Protein AF-0000000074484340 (afdb_homodimer)

Sequence (250 aa):
MNPHEQQYFNLLLAMAVDRFSERIIQRNEGMQNALERLRANPQGEGIWLNEFVDAFFRDALLDNPAGSCLILQALANQYINDFSNIAGRVTVGEMLQEMAKQTFAALLHRKTEEALEQLLAFGGEMNPHEQQYFNLLLAMAVDRFSERIIQRNEGMQNALERLRANPQGEGIWLNEFVDAFFRDALLDNPAGSCLILQALANQYINDFSNIAGRVTVGEMLQEMAKQTFAALLHRKTEEALEQLLAFGGE

pLDDT: mean 92.52, std 11.22, range [39.28, 98.75]

Organism: Parageobacillus thermoglucosidasius (NCBI:txid1426)

Radius of gyration: 22.74 Å; Cα contacts (8 Å, |Δi|>4): 259; chains: 2; bounding box: 25×78×47 Å

Foldseek 3Di:
DDPVLLVVLVVLLVVLLVVLQVQLCVQQVHLVSSLVCLVVDCCDPSRNLLVSLVVSCVVVVLLWQVSLCSQCVSCVVDDFDDPVPPDDDDDPGVVSNVRSSRSSSVVSSVVNSVVSVVCCVVVVD/DDPVLLVVLVVLLVVLLVVLQVQLCVQQVHLVSSLVCLVVDCCDPSRNLLVSLVVSCVVVVLLWQVSLCSQCVSCVVDDFDDPVPPDDDDDPGVVSNVRSSRSSSVVSSVVNSVVSVVCCVVVVD

Solvent-accessible surface area (backbone atoms only — not comparable to full-atom values): 13390 Å² total; per-residue (Å²): 126,58,68,69,58,50,50,50,48,51,51,53,50,52,52,48,35,53,54,50,48,53,50,22,24,64,63,41,75,32,63,68,52,26,50,54,44,46,72,71,38,44,67,36,92,60,53,34,45,66,61,48,49,54,50,50,29,55,76,69,67,28,79,43,48,66,36,16,39,56,51,38,47,76,41,22,84,38,71,48,72,86,66,70,72,66,74,74,86,42,31,38,31,55,50,41,42,52,51,26,52,52,54,46,46,54,51,45,51,53,52,32,51,52,51,51,52,51,49,49,66,70,52,71,114,127,57,69,68,58,50,50,51,48,50,51,52,51,52,51,48,34,51,54,50,48,53,50,23,21,63,63,41,75,32,62,69,52,25,52,53,44,47,72,72,39,42,68,36,93,61,52,34,46,65,59,48,49,53,51,49,29,55,76,69,65,27,77,42,46,66,35,16,39,55,52,38,47,76,41,21,84,38,70,48,72,85,65,70,73,67,73,74,86,42,32,37,29,58,49,42,39,52,52,24,52,52,55,47,47,54,50,45,52,53,54,34,51,51,50,50,51,50,47,49,68,69,52,71,114

Nearest PDB structures (foldseek):
  5j0l-assembly1_A  TM=2.726E-01  e=5.608E+00  synthetic construct
  5j0l-assembly1_A  TM=2.726E-01  e=5.608E+00  synthetic construct

Structure (mmCIF, N/CA/C/O backbone):
data_AF-0000000074484340-model_v1
#
loop_
_entity.id
_entity.type
_entity.pdbx_description
1 polymer 'Uncharacterized protein'
#
loop_
_atom_site.group_PDB
_atom_site.id
_atom_site.type_symbol
_atom_site.label_atom_id
_atom_site.label_alt_id
_atom_site.label_comp_id
_atom_site.label_asym_id
_atom_site.label_entity_id
_atom_site.label_seq_id
_atom_site.pdbx_PDB_ins_code
_atom_site.Cartn_x
_atom_site.Cartn_y
_atom_site.Cartn_z
_atom_site.occupancy
_atom_site.B_iso_or_equiv
_atom_site.auth_seq_id
_atom_site.auth_comp_id
_atom_site.auth_asym_id
_atom_site.auth_atom_id
_atom_site.pdbx_PDB_model_num
ATOM 1 N N . MET A 1 1 ? -7.324 2.088 -10.609 1 85.94 1 MET A N 1
ATOM 2 C CA . MET A 1 1 ? -6.137 1.836 -11.422 1 85.94 1 MET A CA 1
ATOM 3 C C . MET A 1 1 ? -6.41 2.131 -12.891 1 85.94 1 MET A C 1
ATOM 5 O O . MET A 1 1 ? -7.492 1.827 -13.398 1 85.94 1 MET A O 1
ATOM 9 N N . ASN A 1 2 ? -5.359 2.764 -13.531 1 87.75 2 ASN A N 1
ATOM 10 C CA . ASN A 1 2 ? -5.594 3.057 -14.938 1 87.75 2 ASN A CA 1
ATOM 11 C C . ASN A 1 2 ? -5.504 1.799 -15.797 1 87.75 2 ASN A C 1
ATOM 13 O O . ASN A 1 2 ? -4.941 0.789 -15.367 1 87.75 2 ASN A O 1
ATOM 17 N N . PRO A 1 3 ? -6.094 1.85 -17 1 90.5 3 PRO A N 1
ATOM 18 C CA . PRO A 1 3 ? -6.223 0.658 -17.844 1 90.5 3 PRO A CA 1
ATOM 19 C C . PRO A 1 3 ? -4.871 0.056 -18.219 1 90.5 3 PRO A C 1
ATOM 21 O O . PRO A 1 3 ? -4.738 -1.167 -18.312 1 90.5 3 PRO A O 1
ATOM 24 N N . HIS A 1 4 ? -3.969 0.89 -18.453 1 92.44 4 HIS A N 1
ATOM 25 C CA . HIS A 1 4 ? -2.648 0.398 -18.828 1 92.44 4 HIS A CA 1
ATOM 26 C C . HIS A 1 4 ? -2.002 -0.379 -17.688 1 92.44 4 HIS A C 1
ATOM 28 O O . HIS A 1 4 ? -1.391 -1.426 -17.906 1 92.44 4 HIS A O 1
ATOM 34 N N . GLU A 1 5 ? -2.146 0.099 -16.516 1 93.88 5 GLU A N 1
ATOM 35 C CA . GLU A 1 5 ? -1.619 -0.584 -15.344 1 93.88 5 GLU A CA 1
ATOM 36 C C . GLU A 1 5 ? -2.334 -1.911 -15.109 1 93.88 5 GLU A C 1
ATOM 38 O O . GLU A 1 5 ? -1.707 -2.904 -14.734 1 93.88 5 GLU A O 1
ATOM 43 N N . GLN A 1 6 ? -3.576 -1.884 -15.32 1 94.75 6 GLN A N 1
ATOM 44 C CA . GLN A 1 6 ? -4.355 -3.109 -15.172 1 94.75 6 GLN A CA 1
ATOM 45 C C . GLN A 1 6 ? -3.914 -4.164 -16.188 1 94.75 6 GLN A C 1
ATOM 47 O O . GLN A 1 6 ? -3.801 -5.344 -15.844 1 94.75 6 GLN A O 1
ATOM 52 N N . GLN A 1 7 ? -3.709 -3.748 -17.328 1 95.81 7 GLN A N 1
ATOM 53 C CA . GLN A 1 7 ? -3.238 -4.664 -18.359 1 95.81 7 GLN A CA 1
ATOM 54 C C . GLN A 1 7 ? -1.861 -5.223 -18.016 1 95.81 7 GLN A C 1
ATOM 56 O O . GLN A 1 7 ? -1.599 -6.41 -18.219 1 95.81 7 GLN A O 1
ATOM 61 N N . TYR A 1 8 ? -1.052 -4.32 -17.578 1 96.88 8 TYR A N 1
ATOM 62 C CA . TYR A 1 8 ? 0.284 -4.746 -17.172 1 96.88 8 TYR A CA 1
ATOM 63 C C . TYR A 1 8 ? 0.215 -5.785 -16.062 1 96.88 8 TYR A C 1
ATOM 65 O O . TYR A 1 8 ? 0.907 -6.805 -16.125 1 96.88 8 TYR A O 1
ATOM 73 N N . PHE A 1 9 ? -0.675 -5.559 -15.133 1 97.94 9 PHE A N 1
ATOM 74 C CA . PHE A 1 9 ? -0.854 -6.512 -14.039 1 97.94 9 PHE A CA 1
ATOM 75 C C . PHE A 1 9 ? -1.314 -7.863 -14.57 1 97.94 9 PHE A C 1
ATOM 77 O O . PHE A 1 9 ? -0.813 -8.906 -14.148 1 97.94 9 PHE A O 1
ATOM 84 N N . ASN A 1 10 ? -2.227 -7.836 -15.43 1 97.62 10 ASN A N 1
ATOM 85 C CA . ASN A 1 10 ? -2.756 -9.07 -15.992 1 97.62 10 ASN A CA 1
ATOM 86 C C . ASN A 1 10 ? -1.672 -9.867 -16.719 1 97.62 10 ASN A C 1
ATOM 88 O O . ASN A 1 10 ? -1.64 -11.102 -16.625 1 97.62 10 ASN A O 1
ATOM 92 N N . LEU A 1 11 ? -0.868 -9.156 -17.422 1 97.88 11 LEU A N 1
ATOM 93 C CA . LEU A 1 11 ? 0.244 -9.805 -18.109 1 97.88 11 LEU A CA 1
ATOM 94 C C . LEU A 1 11 ? 1.21 -10.43 -17.125 1 97.88 11 LEU A C 1
ATOM 96 O O . LEU A 1 11 ? 1.67 -11.562 -17.312 1 97.88 11 LEU A O 1
ATOM 100 N N . LEU A 1 12 ? 1.567 -9.688 -16.047 1 98.31 12 LEU A N 1
ATOM 101 C CA . LEU A 1 12 ? 2.445 -10.188 -15 1 98.31 12 LEU A CA 1
ATOM 102 C C . LEU A 1 12 ? 1.878 -11.461 -14.375 1 98.31 12 LEU A C 1
ATOM 104 O O . LEU A 1 12 ? 2.605 -12.438 -14.18 1 98.31 12 LEU A O 1
ATOM 108 N N . LEU A 1 13 ? 0.568 -11.414 -14.078 1 98.5 13 LEU A N 1
ATOM 109 C CA . LEU A 1 13 ? -0.084 -12.562 -13.461 1 98.5 13 LEU A CA 1
ATOM 110 C C . LEU A 1 13 ? -0.044 -13.773 -14.391 1 98.5 13 LEU A C 1
ATOM 112 O O . LEU A 1 13 ? 0.248 -14.891 -13.953 1 98.5 13 LEU A O 1
ATOM 116 N N . ALA A 1 14 ? -0.337 -13.539 -15.633 1 98.19 14 ALA A N 1
ATOM 117 C CA . ALA A 1 14 ? -0.317 -14.625 -16.609 1 98.19 14 ALA A CA 1
ATOM 118 C C . ALA A 1 14 ? 1.072 -15.25 -16.719 1 98.19 14 ALA A C 1
ATOM 120 O O . ALA A 1 14 ? 1.206 -16.469 -16.766 1 98.19 14 ALA A O 1
ATOM 121 N N . MET A 1 15 ? 2.068 -14.406 -16.734 1 98.44 15 MET A N 1
ATOM 122 C CA . MET A 1 15 ? 3.451 -14.875 -16.797 1 98.44 15 MET A CA 1
ATOM 123 C C . MET A 1 15 ? 3.807 -15.68 -15.547 1 98.44 15 MET A C 1
ATOM 125 O O . MET A 1 15 ? 4.465 -16.719 -15.648 1 98.44 15 MET A O 1
ATOM 129 N N . ALA A 1 16 ? 3.41 -15.242 -14.445 1 98.75 16 ALA A N 1
ATOM 130 C CA . ALA A 1 16 ? 3.689 -15.922 -13.188 1 98.75 16 ALA A CA 1
ATOM 131 C C . ALA A 1 16 ? 3.018 -17.297 -13.141 1 98.75 16 ALA A C 1
ATOM 133 O O . ALA A 1 16 ? 3.631 -18.281 -12.719 1 98.75 16 ALA A O 1
ATOM 134 N N . VAL A 1 17 ? 1.777 -17.297 -13.531 1 98.69 17 VAL A N 1
ATOM 135 C CA . VAL A 1 17 ? 1.039 -18.562 -13.531 1 98.69 17 VAL A CA 1
ATOM 136 C C . VAL A 1 17 ? 1.735 -19.578 -14.438 1 98.69 17 VAL A C 1
ATOM 138 O O . VAL A 1 17 ? 1.919 -20.734 -14.055 1 98.69 17 VAL A O 1
ATOM 141 N N . ASP A 1 18 ? 2.119 -19.156 -15.578 1 97.94 18 ASP A N 1
ATOM 142 C CA . ASP A 1 18 ? 2.777 -20.031 -16.547 1 97.94 18 ASP A CA 1
ATOM 143 C C . ASP A 1 18 ? 4.098 -20.562 -15.992 1 97.94 18 ASP A C 1
ATOM 145 O O . ASP A 1 18 ? 4.332 -21.766 -15.992 1 97.94 18 ASP A O 1
ATOM 149 N N . ARG A 1 19 ? 4.914 -19.656 -15.523 1 98.44 19 ARG A N 1
ATOM 150 C CA . ARG A 1 19 ? 6.23 -20.031 -15.016 1 98.44 19 ARG A CA 1
ATOM 151 C C . ARG A 1 19 ? 6.109 -20.922 -13.781 1 98.44 19 ARG A C 1
ATOM 153 O O . ARG A 1 19 ? 6.863 -21.891 -13.625 1 98.44 19 ARG A O 1
ATOM 160 N N . PHE A 1 20 ? 5.246 -20.578 -12.938 1 98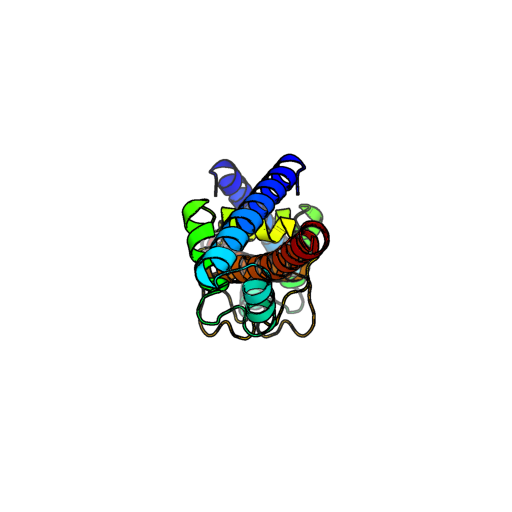.69 20 PHE A N 1
ATOM 161 C CA . PHE A 1 20 ? 5.059 -21.328 -11.703 1 98.69 20 PHE A CA 1
ATOM 162 C C . PHE A 1 20 ? 4.512 -22.719 -12.008 1 98.69 20 PHE A C 1
ATOM 164 O O . PHE A 1 20 ? 4.98 -23.719 -11.438 1 98.69 20 PHE A O 1
ATOM 171 N N . SER A 1 21 ? 3.5 -22.828 -12.859 1 98.31 21 SER A N 1
ATOM 172 C CA . SER A 1 21 ? 2.928 -24.109 -13.258 1 98.31 21 SER A CA 1
ATOM 173 C C . SER A 1 21 ? 3.988 -25.031 -13.859 1 98.31 21 SER A C 1
ATOM 175 O O . SER A 1 21 ? 4.098 -26.188 -13.477 1 98.31 21 SER A O 1
ATOM 177 N N . GLU A 1 22 ? 4.699 -24.516 -14.773 1 97.62 22 GLU A N 1
ATOM 178 C CA . GLU A 1 22 ? 5.746 -25.312 -15.422 1 97.62 22 GLU A CA 1
ATOM 179 C C . GLU A 1 22 ? 6.75 -25.828 -14.398 1 97.62 22 GLU A C 1
ATOM 181 O O . GLU A 1 22 ? 7.145 -27 -14.445 1 97.62 22 GLU A O 1
ATOM 186 N N . ARG A 1 23 ? 7.145 -24.969 -13.516 1 98 23 ARG A N 1
ATOM 187 C CA . ARG A 1 23 ? 8.133 -25.297 -12.492 1 98 23 ARG A CA 1
ATOM 188 C C . ARG A 1 23 ? 7.633 -26.438 -11.602 1 98 23 ARG A C 1
ATOM 190 O O . ARG A 1 23 ? 8.352 -27.406 -11.375 1 98 23 ARG A O 1
ATOM 197 N N . ILE A 1 24 ? 6.398 -26.312 -11.125 1 98.19 24 ILE A N 1
ATOM 198 C CA . ILE A 1 24 ? 5.945 -27.297 -10.141 1 98.19 24 ILE A CA 1
ATOM 199 C C . ILE A 1 24 ? 5.594 -28.594 -10.844 1 98.19 24 ILE A C 1
ATOM 201 O O . ILE A 1 24 ? 5.738 -29.688 -10.266 1 98.19 24 ILE A O 1
ATOM 205 N N . ILE A 1 25 ? 5.188 -28.547 -12.102 1 97.69 25 ILE A N 1
ATOM 206 C CA . ILE A 1 25 ? 4.938 -29.766 -12.867 1 97.69 25 ILE A CA 1
ATOM 207 C C . ILE A 1 25 ? 6.242 -30.531 -13.055 1 97.69 25 ILE A C 1
ATOM 209 O O . ILE A 1 25 ? 6.289 -31.75 -12.859 1 97.69 25 ILE A O 1
ATOM 213 N N . GLN A 1 26 ? 7.266 -29.828 -13.398 1 97.44 26 GLN A N 1
ATOM 214 C CA . GLN A 1 26 ? 8.57 -30.453 -13.617 1 97.44 26 GLN A CA 1
ATOM 215 C C . GLN A 1 26 ? 9.125 -31.031 -12.32 1 97.44 26 GLN A C 1
ATOM 217 O O . GLN A 1 26 ? 9.602 -32.188 -12.305 1 97.44 26 GLN A O 1
ATOM 222 N N . ARG A 1 27 ? 9.008 -30.359 -11.234 1 97.5 27 ARG A N 1
ATOM 223 C CA . ARG A 1 27 ? 9.609 -30.734 -9.969 1 97.5 27 ARG A CA 1
ATOM 224 C C . ARG A 1 27 ? 8.836 -31.875 -9.312 1 97.5 27 ARG A C 1
ATOM 226 O O . ARG A 1 27 ? 9.391 -32.625 -8.5 1 97.5 27 ARG A O 1
ATOM 233 N N . ASN A 1 28 ? 7.605 -31.953 -9.648 1 97.12 28 ASN A N 1
ATOM 234 C CA . ASN A 1 28 ? 6.762 -32.969 -8.992 1 97.12 28 ASN A CA 1
ATOM 235 C C . ASN A 1 28 ? 6.379 -34.094 -9.953 1 97.12 28 ASN A C 1
ATOM 237 O O . ASN A 1 28 ? 5.473 -34.875 -9.664 1 97.12 28 ASN A O 1
ATOM 241 N N . GLU A 1 29 ? 6.977 -34.188 -11.078 1 94.94 29 GLU A N 1
ATOM 242 C CA . GLU A 1 29 ? 6.914 -35.25 -12.062 1 94.94 29 GLU A CA 1
ATOM 243 C C . GLU A 1 29 ? 5.5 -35.438 -12.602 1 94.94 29 GLU A C 1
ATOM 245 O O . GLU A 1 29 ? 4.992 -36.562 -12.68 1 94.94 29 GLU A O 1
ATOM 250 N N . GLY A 1 30 ? 4.828 -34.375 -12.859 1 95 30 GLY A N 1
ATOM 251 C CA . GLY A 1 30 ? 3.525 -34.469 -13.492 1 95 30 GLY A CA 1
ATOM 252 C C . GLY A 1 30 ? 2.518 -33.469 -12.961 1 95 30 GLY A C 1
ATOM 253 O O . GLY A 1 30 ? 2.652 -33 -11.836 1 95 30 GLY A O 1
ATOM 254 N N . MET A 1 31 ? 1.474 -33.281 -13.68 1 95.62 31 MET A N 1
ATOM 255 C CA . MET A 1 31 ? 0.451 -32.25 -13.406 1 95.62 31 MET A CA 1
ATOM 256 C C . MET A 1 31 ? -0.399 -32.656 -12.211 1 95.62 31 MET A C 1
ATOM 258 O O . MET A 1 31 ? -0.713 -31.844 -11.352 1 95.62 31 MET A O 1
ATOM 262 N N . GLN A 1 32 ? -0.797 -33.938 -12.188 1 96.31 32 GLN A N 1
ATOM 263 C CA . GLN A 1 32 ? -1.66 -34.438 -11.109 1 96.31 32 GLN A CA 1
ATOM 264 C C . GLN A 1 32 ? -0.961 -34.344 -9.758 1 96.31 32 GLN A C 1
ATOM 266 O O . GLN A 1 32 ? -1.554 -33.875 -8.781 1 96.31 32 GLN A O 1
ATOM 271 N N . ASN A 1 33 ? 0.303 -34.75 -9.758 1 97 33 ASN A N 1
ATOM 272 C CA . ASN A 1 33 ? 1.085 -34.688 -8.531 1 97 33 ASN A CA 1
ATOM 273 C C . ASN A 1 33 ? 1.269 -33.219 -8.086 1 97 33 ASN A C 1
ATOM 275 O O . ASN A 1 33 ? 1.173 -32.906 -6.898 1 97 33 ASN A O 1
ATOM 279 N N . ALA A 1 34 ? 1.568 -32.375 -9 1 98 34 ALA A N 1
ATOM 280 C CA . ALA A 1 34 ? 1.759 -30.953 -8.734 1 98 34 ALA A CA 1
ATOM 281 C C . ALA A 1 34 ? 0.508 -30.344 -8.109 1 98 34 ALA A C 1
ATOM 283 O O . ALA A 1 34 ? 0.593 -29.609 -7.121 1 98 34 ALA A O 1
ATOM 284 N N . LEU A 1 35 ? -0.653 -30.594 -8.688 1 98.06 35 LEU A N 1
ATOM 285 C CA . LEU A 1 35 ? -1.922 -30.062 -8.211 1 98.06 35 LEU A CA 1
ATOM 286 C C . LEU A 1 35 ? -2.215 -30.547 -6.793 1 98.06 35 LEU A C 1
ATOM 288 O O . LEU A 1 35 ? -2.633 -29.75 -5.941 1 98.06 35 LEU A O 1
ATOM 292 N N . GLU A 1 36 ? -2.035 -31.812 -6.527 1 97.69 36 GLU A N 1
ATOM 293 C CA . GLU A 1 36 ? -2.289 -32.406 -5.207 1 97.69 36 GLU A CA 1
ATOM 294 C C . GLU A 1 36 ? -1.381 -31.766 -4.152 1 97.69 36 GLU A C 1
ATOM 296 O O . GLU A 1 36 ? -1.833 -31.438 -3.053 1 97.69 36 GLU A O 1
ATOM 301 N N . ARG A 1 37 ? -0.149 -31.594 -4.527 1 98.12 37 ARG A N 1
ATOM 302 C CA . ARG A 1 37 ? 0.811 -31.016 -3.586 1 98.12 37 ARG A CA 1
ATOM 303 C C . ARG A 1 37 ? 0.542 -29.547 -3.359 1 98.12 37 ARG A C 1
ATOM 305 O O . ARG A 1 37 ? 0.7 -29.031 -2.244 1 98.12 37 ARG A O 1
ATOM 312 N N . LEU A 1 38 ? 0.18 -28.828 -4.398 1 98.44 38 LEU A N 1
ATOM 313 C CA . LEU A 1 38 ? -0.168 -27.422 -4.285 1 98.44 38 LEU A CA 1
ATOM 314 C C . LEU A 1 38 ? -1.33 -27.219 -3.316 1 98.44 38 LEU A C 1
ATOM 316 O O . LEU A 1 38 ? -1.312 -26.297 -2.498 1 98.44 38 LEU A O 1
ATOM 320 N N . ARG A 1 39 ? -2.338 -28.109 -3.408 1 97.88 39 ARG A N 1
ATOM 321 C CA . ARG A 1 39 ? -3.516 -28.031 -2.551 1 97.88 39 ARG A CA 1
ATOM 322 C C . ARG A 1 39 ? -3.172 -28.406 -1.112 1 97.88 39 ARG A C 1
ATOM 324 O O . ARG A 1 39 ? -3.695 -27.812 -0.17 1 97.88 39 ARG A O 1
ATOM 331 N N . ALA A 1 40 ? -2.26 -29.312 -0.999 1 97.44 40 ALA A N 1
ATOM 332 C CA . ALA A 1 40 ? -1.936 -29.844 0.318 1 97.44 40 ALA A CA 1
ATOM 333 C C . ALA A 1 40 ? -1.053 -28.891 1.105 1 97.44 40 ALA A C 1
ATOM 335 O O . ALA A 1 40 ? -1.275 -28.656 2.299 1 97.44 40 ALA A O 1
ATOM 336 N N . ASN A 1 41 ? 0.011 -28.422 0.487 1 97.88 41 ASN A N 1
ATOM 337 C CA . ASN A 1 41 ? 0.954 -27.531 1.155 1 97.88 41 ASN A CA 1
ATOM 338 C C . ASN A 1 41 ? 1.68 -26.641 0.159 1 97.88 41 ASN A C 1
ATOM 340 O O . ASN A 1 41 ? 2.785 -26.953 -0.281 1 97.88 41 ASN A O 1
ATOM 344 N N . PRO A 1 42 ? 1.169 -25.469 -0.018 1 97.75 42 PRO A N 1
ATOM 345 C CA . PRO A 1 42 ? 1.733 -24.578 -1.029 1 97.75 42 PRO A CA 1
ATOM 346 C C . PRO A 1 42 ? 3.17 -24.156 -0.717 1 97.75 42 PRO A C 1
ATOM 348 O O . PRO A 1 42 ? 3.891 -23.703 -1.604 1 97.75 42 PRO A O 1
ATOM 351 N N . GLN A 1 43 ? 3.566 -24.328 0.496 1 97.69 43 GLN A N 1
ATOM 352 C CA . GLN A 1 43 ? 4.926 -23.953 0.873 1 97.69 43 GLN A CA 1
ATOM 353 C C . GLN A 1 43 ? 5.84 -25.172 0.929 1 97.69 43 GLN A C 1
ATOM 355 O O . GLN A 1 43 ? 7.047 -25.031 1.152 1 97.69 43 GLN A O 1
ATOM 360 N N . GLY A 1 44 ? 5.352 -26.297 0.707 1 97.19 44 GLY A N 1
ATOM 361 C CA . GLY A 1 44 ? 6.07 -27.547 0.884 1 97.19 44 GLY A CA 1
ATOM 362 C C . GLY A 1 44 ? 7.105 -27.812 -0.193 1 97.19 44 GLY A C 1
ATOM 363 O O . GLY A 1 44 ? 7.191 -27.062 -1.169 1 97.19 44 GLY A O 1
ATOM 364 N N . GLU A 1 45 ? 7.805 -28.938 0.035 1 96.19 45 GLU A N 1
ATOM 365 C CA . GLU A 1 45 ? 8.852 -29.344 -0.897 1 96.19 45 GLU A CA 1
ATOM 366 C C . GLU A 1 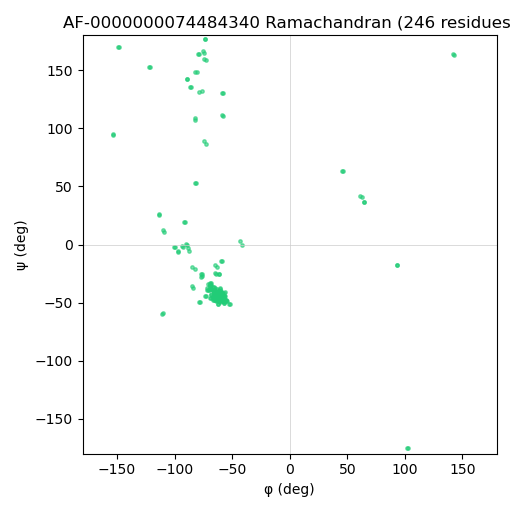45 ? 8.289 -29.531 -2.307 1 96.19 45 GLU A C 1
ATOM 368 O O . GLU A 1 45 ? 7.234 -30.141 -2.488 1 96.19 45 GLU A O 1
ATOM 373 N N . GLY A 1 46 ? 8.984 -28.906 -3.311 1 96.81 46 GLY A N 1
ATOM 374 C CA . GLY A 1 46 ? 8.57 -29.047 -4.699 1 96.81 46 GLY A CA 1
ATOM 375 C C . GLY A 1 46 ? 7.633 -27.938 -5.152 1 96.81 46 GLY A C 1
ATOM 376 O O . GLY A 1 46 ? 7.422 -27.75 -6.355 1 96.81 46 GLY A O 1
ATOM 377 N N . ILE A 1 47 ? 7.031 -27.219 -4.281 1 98.25 47 ILE A N 1
ATOM 378 C CA . ILE A 1 47 ? 6.078 -26.172 -4.629 1 98.25 47 ILE A CA 1
ATOM 379 C C . ILE A 1 47 ? 6.672 -24.812 -4.289 1 98.25 47 ILE A C 1
ATOM 381 O O . ILE A 1 47 ? 6.934 -24 -5.184 1 98.25 47 ILE A O 1
ATOM 385 N N . TRP A 1 48 ? 7.027 -24.5 -3.045 1 98.19 48 TRP A N 1
ATOM 386 C CA . TRP A 1 48 ? 7.703 -23.312 -2.551 1 98.19 48 TRP A CA 1
ATOM 387 C C . TRP A 1 48 ? 7.078 -22.047 -3.143 1 98.19 48 TRP A C 1
ATOM 389 O O . TRP A 1 48 ? 7.758 -21.266 -3.818 1 98.19 48 TRP A O 1
ATOM 399 N N . LEU A 1 49 ? 5.785 -21.828 -2.801 1 98.56 49 LEU A N 1
ATOM 400 C CA . LEU A 1 49 ? 5.012 -20.734 -3.398 1 98.56 49 LEU A CA 1
ATOM 401 C C . LEU A 1 49 ? 5.598 -19.391 -3.02 1 98.56 49 LEU A C 1
ATOM 403 O O . LEU A 1 49 ? 5.852 -18.547 -3.891 1 98.56 49 LEU A O 1
ATOM 407 N N . ASN A 1 50 ? 5.875 -19.156 -1.742 1 97.56 50 ASN A N 1
ATOM 408 C CA . ASN A 1 50 ? 6.375 -17.859 -1.288 1 97.56 50 ASN A CA 1
ATOM 409 C C . ASN A 1 50 ? 7.766 -17.578 -1.852 1 97.56 50 ASN A C 1
ATOM 411 O O . ASN A 1 50 ? 8.062 -16.438 -2.207 1 97.56 50 ASN A O 1
ATOM 415 N N . GLU A 1 51 ? 8.562 -18.578 -1.956 1 98.06 51 GLU A N 1
ATOM 416 C CA . GLU A 1 51 ? 9.891 -18.422 -2.533 1 98.06 51 GLU A CA 1
ATOM 417 C C . GLU A 1 51 ? 9.812 -18.031 -4.008 1 98.06 51 GLU A C 1
ATOM 419 O O . GLU A 1 51 ? 10.594 -17.219 -4.484 1 98.06 51 GLU A O 1
ATOM 424 N N . PHE A 1 52 ? 8.969 -18.688 -4.684 1 98.62 52 PHE A N 1
ATOM 425 C CA . PHE A 1 52 ? 8.766 -18.328 -6.086 1 98.62 52 PHE A CA 1
ATOM 426 C C . PHE A 1 52 ? 8.336 -16.875 -6.227 1 98.62 52 PHE A C 1
ATOM 428 O O . PHE A 1 52 ? 8.852 -16.156 -7.082 1 98.62 52 PHE A O 1
ATOM 435 N N . VAL A 1 53 ? 7.359 -16.484 -5.402 1 98.62 53 VAL A N 1
ATOM 436 C CA . VAL A 1 53 ? 6.84 -15.125 -5.469 1 98.62 53 VAL A CA 1
ATOM 437 C C . VAL A 1 53 ? 7.961 -14.133 -5.168 1 98.62 53 VAL A C 1
ATOM 439 O O . VAL A 1 53 ? 8.086 -13.109 -5.848 1 98.62 53 VAL A O 1
ATOM 442 N N . ASP A 1 54 ? 8.812 -14.414 -4.203 1 98.25 54 ASP A N 1
ATOM 443 C CA . ASP A 1 54 ? 9.945 -13.555 -3.879 1 98.25 54 ASP A CA 1
ATOM 444 C C . ASP A 1 54 ? 10.859 -13.375 -5.086 1 98.25 54 ASP A C 1
ATOM 446 O O . ASP A 1 54 ? 11.258 -12.25 -5.41 1 98.25 54 ASP A O 1
ATOM 450 N N . ALA A 1 55 ? 11.188 -14.438 -5.688 1 98.25 55 ALA A N 1
ATOM 451 C CA . ALA A 1 55 ? 12.078 -14.406 -6.844 1 98.25 55 ALA A CA 1
ATOM 452 C C . ALA A 1 55 ? 11.422 -13.688 -8.016 1 98.25 55 ALA A C 1
ATOM 454 O O . ALA A 1 55 ? 12.078 -12.914 -8.727 1 98.25 55 ALA A O 1
ATOM 455 N N . PHE A 1 56 ? 10.172 -14 -8.242 1 98.56 56 PHE A N 1
ATOM 456 C CA . PHE A 1 56 ? 9.43 -13.398 -9.336 1 98.56 56 PHE A CA 1
ATOM 457 C C . PHE A 1 56 ? 9.383 -11.883 -9.188 1 98.56 56 PHE A C 1
ATOM 459 O O . PHE A 1 56 ? 9.539 -11.148 -10.164 1 98.56 56 PHE A O 1
ATOM 466 N N . PHE A 1 57 ? 9.117 -11.375 -7.914 1 98.56 57 PHE A N 1
ATOM 467 C CA . PHE A 1 57 ? 9.07 -9.945 -7.645 1 98.56 57 PHE A CA 1
ATOM 468 C C . PHE A 1 57 ? 10.422 -9.297 -7.926 1 98.56 57 PHE A C 1
ATOM 470 O O . PHE A 1 57 ? 10.484 -8.188 -8.461 1 98.56 57 PHE A O 1
ATOM 477 N N . ARG A 1 58 ? 11.477 -9.945 -7.574 1 97.69 58 ARG A N 1
ATOM 478 C CA . ARG A 1 58 ? 12.812 -9.43 -7.852 1 97.69 58 ARG A CA 1
ATOM 479 C C . ARG A 1 58 ? 13.078 -9.367 -9.352 1 97.69 58 ARG A C 1
ATOM 481 O O . ARG A 1 58 ? 13.547 -8.344 -9.867 1 97.69 58 ARG A O 1
ATOM 488 N N . ASP A 1 59 ? 12.734 -10.398 -10.055 1 97.38 59 ASP A N 1
ATOM 489 C CA . ASP A 1 59 ? 12.977 -10.5 -11.492 1 97.38 59 ASP A CA 1
ATOM 490 C C . ASP A 1 59 ? 12.18 -9.445 -12.258 1 97.38 59 ASP A C 1
ATOM 492 O O . ASP A 1 59 ? 12.656 -8.906 -13.258 1 97.38 59 ASP A O 1
ATOM 496 N N . ALA A 1 60 ? 11 -9.211 -11.781 1 97.19 60 ALA A N 1
ATOM 497 C CA . ALA A 1 60 ? 10.102 -8.273 -12.453 1 97.19 60 ALA A CA 1
ATOM 498 C C . ALA A 1 60 ? 10.281 -6.859 -11.922 1 97.19 60 ALA A C 1
ATOM 500 O O . ALA A 1 60 ? 9.516 -5.957 -12.273 1 97.19 60 ALA A O 1
ATOM 501 N N . LEU A 1 61 ? 11.242 -6.621 -10.906 1 96.56 61 LEU A N 1
ATOM 502 C CA . LEU A 1 61 ? 11.57 -5.324 -10.32 1 96.56 61 LEU A CA 1
ATOM 503 C C . LEU A 1 61 ? 10.375 -4.754 -9.562 1 96.56 61 LEU A C 1
ATOM 505 O O . LEU A 1 61 ? 10.094 -3.557 -9.656 1 96.56 61 LEU A O 1
ATOM 509 N N . LEU A 1 62 ? 9.648 -5.676 -8.922 1 97.06 62 LEU A N 1
ATOM 510 C CA . LEU A 1 62 ? 8.461 -5.285 -8.164 1 97.06 62 LEU A CA 1
ATOM 511 C C . LEU A 1 62 ? 8.789 -5.133 -6.684 1 97.06 62 LEU A C 1
ATOM 513 O O . LEU A 1 62 ? 7.949 -4.676 -5.906 1 97.06 62 LEU A O 1
ATOM 517 N N . ASP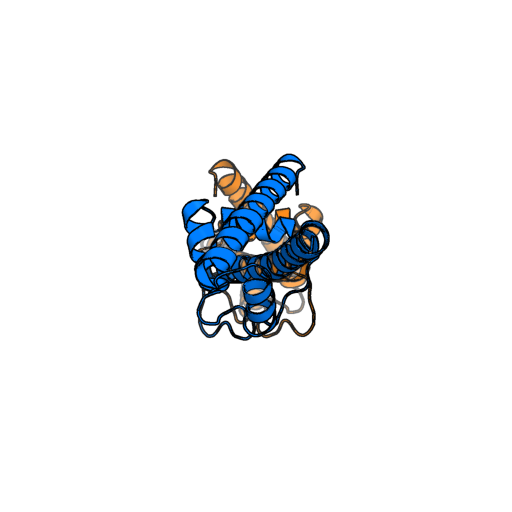 A 1 63 ? 9.977 -5.473 -6.305 1 94.38 63 ASP A N 1
ATOM 518 C CA . ASP A 1 63 ? 10.352 -5.492 -4.895 1 94.38 63 ASP A CA 1
ATOM 519 C C . ASP A 1 63 ? 10.734 -4.094 -4.406 1 94.38 63 ASP A C 1
ATOM 521 O O . ASP A 1 63 ? 11.797 -3.904 -3.816 1 94.38 63 ASP A O 1
ATOM 525 N N . ASN A 1 64 ? 9.969 -3.156 -4.57 1 95.56 64 ASN A N 1
ATOM 526 C CA . ASN A 1 64 ? 10.031 -1.768 -4.125 1 95.56 64 ASN A CA 1
ATOM 527 C C . ASN A 1 64 ? 8.633 -1.197 -3.885 1 95.56 64 ASN A C 1
ATOM 529 O O . ASN A 1 64 ? 7.633 -1.816 -4.254 1 95.56 64 ASN A O 1
ATOM 533 N N . PRO A 1 65 ? 8.562 -0.131 -3.344 1 95.69 65 PRO A N 1
ATOM 534 C CA . PRO A 1 65 ? 7.25 0.401 -2.979 1 95.69 65 PRO A CA 1
ATOM 535 C C . PRO A 1 65 ? 6.344 0.617 -4.191 1 95.69 65 PRO A C 1
ATOM 537 O O . PRO A 1 65 ? 5.141 0.35 -4.121 1 95.69 65 PRO A O 1
ATOM 540 N N . ALA A 1 66 ? 6.895 1.081 -5.238 1 95.75 66 ALA A N 1
ATOM 541 C CA . ALA A 1 66 ? 6.102 1.313 -6.441 1 95.75 66 ALA A CA 1
ATOM 542 C C . ALA A 1 66 ? 5.535 0.005 -6.988 1 95.75 66 ALA A C 1
ATOM 544 O O . ALA A 1 66 ? 4.367 -0.06 -7.379 1 95.75 66 ALA A O 1
ATOM 545 N N . GLY A 1 67 ? 6.371 -0.969 -7.094 1 97.38 67 GLY A N 1
ATOM 546 C CA . GLY A 1 67 ? 5.922 -2.285 -7.516 1 97.38 67 GLY A CA 1
ATOM 547 C C . GLY A 1 67 ? 4.855 -2.871 -6.605 1 97.38 67 GLY A C 1
ATOM 548 O O . GLY A 1 67 ? 3.873 -3.443 -7.078 1 97.38 67 GLY A O 1
ATOM 549 N N . SER A 1 68 ? 5.059 -2.73 -5.297 1 97.69 68 SER A N 1
ATOM 550 C CA . SER A 1 68 ? 4.078 -3.203 -4.32 1 97.69 68 SER A CA 1
ATOM 551 C C . SER A 1 68 ? 2.73 -2.516 -4.512 1 97.69 68 SER A C 1
ATOM 553 O O . SER A 1 68 ? 1.685 -3.166 -4.477 1 97.69 68 SER A O 1
ATOM 555 N N . CYS A 1 69 ? 2.779 -1.288 -4.77 1 97.31 69 CYS A N 1
ATOM 556 C CA . CYS A 1 69 ? 1.552 -0.522 -4.953 1 97.31 69 CYS A CA 1
ATOM 557 C C . CYS A 1 69 ? 0.837 -0.932 -6.234 1 97.31 69 CYS A C 1
ATOM 559 O O . CYS A 1 69 ? -0.394 -0.934 -6.289 1 97.31 69 CYS A O 1
ATOM 561 N N . LEU A 1 70 ? 1.57 -1.193 -7.266 1 97.38 70 LEU A N 1
ATOM 562 C CA . LEU A 1 70 ? 0.965 -1.695 -8.492 1 97.38 70 LEU A CA 1
ATOM 563 C C . LEU A 1 70 ? 0.143 -2.951 -8.219 1 97.38 70 LEU A C 1
ATOM 565 O O . LEU A 1 70 ? -1.008 -3.049 -8.656 1 97.38 70 LEU A O 1
ATOM 569 N N . ILE A 1 71 ? 0.734 -3.85 -7.516 1 98 71 ILE A N 1
ATOM 570 C CA . ILE A 1 71 ? 0.1 -5.125 -7.199 1 98 71 ILE A CA 1
ATOM 571 C C . ILE A 1 71 ? -1.104 -4.891 -6.289 1 98 71 ILE A C 1
ATOM 573 O O . ILE A 1 71 ? -2.189 -5.422 -6.535 1 98 71 ILE A O 1
ATOM 577 N N . LEU A 1 72 ? -0.933 -4.133 -5.277 1 97.12 72 LEU A N 1
ATOM 578 C CA . LEU A 1 72 ? -1.957 -3.941 -4.258 1 97.12 72 LEU A CA 1
ATOM 579 C C . LEU A 1 72 ? -3.145 -3.164 -4.816 1 97.12 72 LEU A C 1
ATOM 581 O O . LEU A 1 72 ? -4.293 -3.424 -4.445 1 97.12 72 LEU A O 1
ATOM 585 N N . GLN A 1 73 ? -2.893 -2.246 -5.691 1 97.25 73 GLN A N 1
ATOM 586 C CA . GLN A 1 73 ? -3.988 -1.534 -6.34 1 97.25 73 GLN A CA 1
ATOM 587 C C . GLN A 1 73 ? -4.82 -2.479 -7.207 1 97.25 73 GLN A C 1
ATOM 589 O O . GLN A 1 73 ? -6.051 -2.387 -7.227 1 97.25 73 GLN A O 1
ATOM 594 N N . ALA A 1 74 ? -4.156 -3.332 -7.91 1 97.06 74 ALA A N 1
ATOM 595 C CA . ALA A 1 74 ? -4.84 -4.289 -8.781 1 97.06 74 ALA A CA 1
ATOM 596 C C . ALA A 1 74 ? -5.703 -5.25 -7.965 1 97.06 74 ALA A C 1
ATOM 598 O O . ALA A 1 74 ? -6.715 -5.754 -8.461 1 97.06 74 ALA A O 1
ATOM 599 N N . LEU A 1 75 ? -5.316 -5.418 -6.723 1 96.56 75 LEU A N 1
ATOM 600 C CA . LEU A 1 75 ? -5.98 -6.406 -5.883 1 96.56 75 LEU A CA 1
ATOM 601 C C . LEU A 1 75 ? -6.738 -5.73 -4.746 1 96.56 75 LEU A C 1
ATOM 603 O O . LEU A 1 75 ? -6.922 -6.32 -3.68 1 96.56 75 LEU A O 1
ATOM 607 N N . ALA A 1 76 ? -7.105 -4.57 -4.953 1 95.62 76 ALA A N 1
ATOM 608 C CA . ALA A 1 76 ? -7.688 -3.725 -3.916 1 95.62 76 ALA A CA 1
ATOM 609 C C . ALA A 1 76 ? -8.984 -4.328 -3.377 1 95.62 76 ALA A C 1
ATOM 611 O O . ALA A 1 76 ? -9.336 -4.121 -2.213 1 95.62 76 ALA A O 1
ATOM 612 N N . ASN A 1 77 ? -9.648 -5.129 -4.141 1 94 77 ASN A N 1
ATOM 613 C CA . ASN A 1 77 ? -10.945 -5.672 -3.742 1 94 77 ASN A CA 1
ATOM 614 C C . ASN A 1 77 ? -10.797 -7.031 -3.062 1 94 77 ASN A C 1
ATOM 616 O O . ASN A 1 77 ? -11.773 -7.594 -2.57 1 94 77 ASN A O 1
ATOM 620 N N . GLN A 1 78 ? -9.547 -7.457 -2.984 1 92.62 78 GLN A N 1
ATOM 621 C CA . GLN A 1 78 ? -9.305 -8.727 -2.316 1 92.62 78 GLN A CA 1
ATOM 622 C C . GLN A 1 78 ? -9.25 -8.555 -0.801 1 92.62 78 GLN A C 1
ATOM 624 O O . GLN A 1 78 ? -8.828 -7.508 -0.305 1 92.62 78 GLN A O 1
ATOM 629 N N . TYR A 1 79 ? -9.688 -9.617 -0.155 1 88.69 79 TYR A N 1
ATOM 630 C CA . TYR A 1 79 ? -9.625 -9.602 1.303 1 88.69 79 TYR A CA 1
ATOM 631 C C . TYR A 1 79 ? -8.266 -10.07 1.799 1 88.69 79 TYR A C 1
ATOM 633 O O . TYR A 1 79 ? -7.637 -10.938 1.187 1 88.69 79 TYR A O 1
ATOM 641 N N . ILE A 1 80 ? -7.824 -9.359 2.689 1 79.5 80 ILE A N 1
ATOM 642 C CA . ILE A 1 80 ? -6.496 -9.664 3.209 1 79.5 80 ILE A CA 1
ATOM 643 C C . ILE A 1 80 ? -6.613 -10.648 4.371 1 79.5 80 ILE A C 1
ATOM 645 O O . ILE A 1 80 ? -7.582 -10.602 5.137 1 79.5 80 ILE A O 1
ATOM 649 N N . ASN A 1 81 ? -5.645 -11.469 4.32 1 68.56 81 ASN A N 1
ATOM 650 C CA . ASN A 1 81 ? -5.48 -12.32 5.492 1 68.56 81 ASN A CA 1
ATOM 651 C C . ASN A 1 81 ? -4.887 -11.547 6.668 1 68.56 81 ASN A C 1
ATOM 653 O O . ASN A 1 81 ? -4.371 -10.438 6.492 1 68.56 81 ASN A O 1
ATOM 657 N N . ASP A 1 82 ? -4.969 -12.039 7.703 1 64.25 82 ASP A N 1
ATOM 658 C CA . ASP A 1 82 ? -4.473 -11.469 8.945 1 64.25 82 ASP A CA 1
ATOM 659 C C . ASP A 1 82 ? -2.969 -11.211 8.875 1 64.25 82 ASP A C 1
ATOM 661 O O . ASP A 1 82 ? -2.189 -12.117 8.586 1 64.25 82 ASP A O 1
ATOM 665 N N . PHE A 1 83 ? -2.672 -9.898 8.875 1 64.62 83 PHE A N 1
ATOM 666 C CA . PHE A 1 83 ? -1.268 -9.5 8.883 1 64.62 83 PHE A CA 1
ATOM 667 C C . PHE A 1 83 ? -0.763 -9.336 10.312 1 64.62 83 PHE A C 1
ATOM 669 O O . PHE A 1 83 ? 0.216 -8.625 10.555 1 64.62 83 PHE A O 1
ATOM 676 N N . SER A 1 84 ? -1.396 -9.867 11.094 1 58.69 84 SER A N 1
ATOM 677 C CA . SER A 1 84 ? -1.056 -9.742 12.508 1 58.69 84 SER A CA 1
ATOM 678 C C . SER A 1 84 ? 0.354 -10.25 12.789 1 58.69 84 SER A C 1
ATOM 680 O O . SER A 1 84 ? 0.958 -9.898 13.805 1 58.69 84 SER A O 1
ATOM 682 N N . ASN A 1 85 ? 0.771 -10.883 11.859 1 57.16 85 ASN A N 1
ATOM 683 C CA . ASN A 1 85 ? 2.041 -11.531 12.164 1 57.16 85 ASN A CA 1
ATOM 684 C C . ASN A 1 85 ? 3.227 -10.617 11.859 1 57.16 85 ASN A C 1
ATOM 686 O O . ASN A 1 85 ? 4.379 -11.039 11.961 1 57.16 85 ASN A O 1
ATOM 690 N N . ILE A 1 86 ? 2.855 -9.602 11.383 1 60.94 86 ILE A N 1
ATOM 691 C CA . ILE A 1 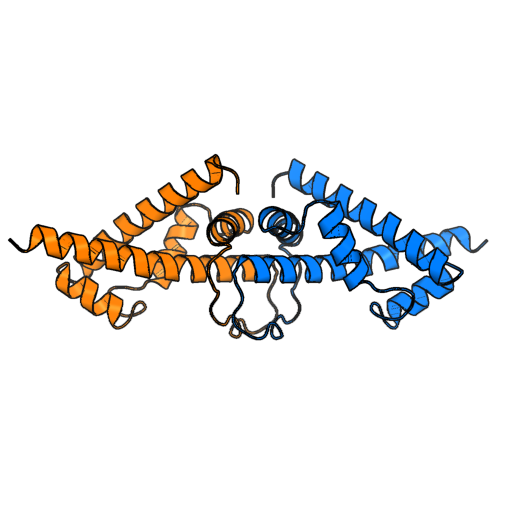86 ? 3.994 -8.727 11.141 1 60.94 86 ILE A CA 1
ATOM 692 C C . ILE A 1 86 ? 4.484 -8.141 12.461 1 60.94 86 ILE A C 1
ATOM 694 O O . ILE A 1 86 ? 3.785 -7.348 13.094 1 60.94 86 ILE A O 1
ATOM 698 N N . ALA A 1 87 ? 5.367 -8.883 13.031 1 57.19 87 ALA A N 1
ATOM 699 C CA . ALA A 1 87 ? 5.965 -8.547 14.32 1 57.19 87 ALA A CA 1
ATOM 700 C C . ALA A 1 87 ? 7.059 -7.492 14.156 1 57.19 87 ALA A C 1
ATOM 702 O O . ALA A 1 87 ? 7.816 -7.52 13.188 1 57.19 87 ALA A O 1
ATOM 703 N N . GLY A 1 88 ? 6.895 -6.461 15.055 1 64.81 88 GLY A N 1
ATOM 704 C CA . GLY A 1 88 ? 7.992 -5.523 15.234 1 64.81 88 GLY A CA 1
ATOM 705 C C . GLY A 1 88 ? 7.77 -4.203 14.523 1 64.81 88 GLY A C 1
ATOM 706 O O . GLY A 1 88 ? 6.691 -3.957 13.977 1 64.81 88 GLY A O 1
ATOM 707 N N . ARG A 1 89 ? 8.812 -3.543 14.664 1 75.75 89 ARG A N 1
ATOM 708 C CA . ARG A 1 89 ? 8.852 -2.227 14.031 1 75.75 89 ARG A CA 1
ATOM 709 C C . ARG A 1 89 ? 9.227 -2.336 12.555 1 75.75 89 ARG A C 1
ATOM 711 O O . ARG A 1 89 ? 10.312 -2.811 12.219 1 75.75 89 ARG A O 1
ATOM 718 N N . VAL A 1 90 ? 8.32 -2.109 11.727 1 87 90 VAL A N 1
ATOM 719 C CA . VAL A 1 90 ? 8.562 -2.199 10.289 1 87 90 VAL A CA 1
ATOM 720 C C . VAL A 1 90 ? 8.227 -0.865 9.625 1 87 90 VAL A C 1
ATOM 722 O O . VAL A 1 90 ? 7.461 -0.067 10.172 1 87 90 VAL A O 1
ATOM 725 N N . THR A 1 91 ? 8.953 -0.653 8.469 1 92.44 91 THR A N 1
ATOM 726 C CA . THR A 1 91 ? 8.664 0.55 7.699 1 92.44 91 THR A CA 1
ATOM 727 C C . THR A 1 91 ? 7.41 0.356 6.848 1 92.44 91 THR A C 1
ATOM 729 O O . THR A 1 91 ? 6.977 -0.776 6.621 1 92.44 91 THR A O 1
ATOM 732 N N . VAL A 1 92 ? 6.883 1.409 6.395 1 93.56 92 VAL A N 1
ATOM 733 C CA . VAL A 1 92 ? 5.746 1.392 5.484 1 93.56 92 VAL A CA 1
ATOM 734 C C . VAL A 1 92 ? 6.094 0.583 4.238 1 93.56 92 VAL A C 1
ATOM 736 O O . VAL A 1 92 ? 5.301 -0.247 3.785 1 93.56 92 VAL A O 1
ATOM 739 N N . GLY A 1 93 ? 7.25 0.873 3.68 1 94.38 93 GLY A N 1
ATOM 740 C CA . GLY A 1 93 ? 7.695 0.154 2.496 1 94.38 93 GLY A CA 1
ATOM 741 C C . GLY A 1 93 ? 7.762 -1.348 2.701 1 94.38 93 GLY A C 1
ATOM 742 O O . GLY A 1 93 ? 7.332 -2.115 1.837 1 94.38 93 GLY A O 1
ATOM 743 N N . GLU A 1 94 ? 8.297 -1.761 3.811 1 92.44 94 GLU A N 1
ATOM 744 C CA . GLU A 1 94 ? 8.391 -3.182 4.129 1 92.44 94 GLU A CA 1
ATOM 745 C C . GLU A 1 94 ? 7.012 -3.811 4.273 1 92.44 94 GLU A C 1
ATOM 747 O O .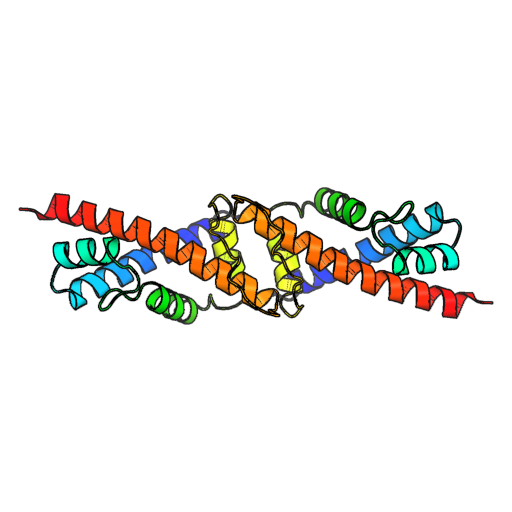 GLU A 1 94 ? 6.789 -4.941 3.83 1 92.44 94 GLU A O 1
ATOM 752 N N . MET A 1 95 ? 6.121 -3.086 4.898 1 91.75 95 MET A N 1
ATOM 753 C CA . MET A 1 95 ? 4.758 -3.576 5.07 1 91.75 95 MET A CA 1
ATOM 754 C C . MET A 1 95 ? 4.059 -3.719 3.723 1 91.75 95 MET A C 1
ATOM 756 O O . MET A 1 95 ? 3.369 -4.711 3.477 1 91.75 95 MET A O 1
ATOM 760 N N . LEU A 1 96 ? 4.207 -2.74 2.91 1 94.12 96 LEU A N 1
ATOM 761 C CA . LEU A 1 96 ? 3.625 -2.795 1.575 1 94.12 96 LEU A CA 1
ATOM 762 C C . LEU A 1 96 ? 4.129 -4.016 0.811 1 94.12 96 LEU A C 1
ATOM 764 O O . LEU A 1 96 ? 3.348 -4.699 0.145 1 94.12 96 LEU A O 1
ATOM 768 N N . GLN A 1 97 ? 5.414 -4.219 0.914 1 94.62 97 GLN A N 1
ATOM 769 C CA . GLN A 1 97 ? 6.02 -5.336 0.193 1 94.62 97 GLN A CA 1
ATOM 770 C C . GLN A 1 97 ? 5.469 -6.672 0.685 1 94.62 97 GLN A C 1
ATOM 772 O O . GLN A 1 97 ? 5.148 -7.551 -0.118 1 94.62 97 GLN A O 1
ATOM 777 N N . GLU A 1 98 ? 5.371 -6.789 1.939 1 91.94 98 GLU A N 1
ATOM 778 C CA . GLU A 1 98 ? 4.852 -8.031 2.512 1 91.94 98 GLU A CA 1
ATOM 779 C C . GLU A 1 98 ? 3.393 -8.25 2.121 1 91.94 98 GLU A C 1
ATOM 781 O O . GLU A 1 98 ? 2.998 -9.367 1.774 1 91.94 98 GLU A O 1
ATOM 786 N N . MET A 1 99 ? 2.627 -7.234 2.207 1 92.38 99 MET A N 1
ATOM 787 C CA . MET A 1 99 ? 1.219 -7.32 1.83 1 92.38 99 MET A CA 1
ATOM 788 C C . MET A 1 99 ? 1.071 -7.707 0.363 1 92.38 99 MET A C 1
ATOM 790 O O . MET A 1 99 ? 0.218 -8.523 0.016 1 92.38 99 MET A O 1
ATOM 794 N N . ALA A 1 100 ? 1.863 -7.07 -0.465 1 96 100 ALA A N 1
ATOM 795 C CA . ALA A 1 100 ? 1.803 -7.344 -1.898 1 96 100 ALA A CA 1
ATOM 796 C C . ALA A 1 100 ? 2.148 -8.797 -2.195 1 96 100 ALA A C 1
ATOM 798 O O . ALA A 1 100 ? 1.434 -9.469 -2.941 1 96 100 ALA A O 1
ATOM 799 N N . LYS A 1 101 ? 3.242 -9.234 -1.618 1 95.69 101 LYS A N 1
ATOM 800 C CA . LYS A 1 101 ? 3.691 -10.602 -1.854 1 95.69 101 LYS A CA 1
ATOM 801 C C . LYS A 1 101 ? 2.654 -11.617 -1.371 1 95.69 101 LYS A C 1
ATOM 803 O O . LYS A 1 101 ? 2.35 -12.586 -2.07 1 95.69 101 LYS A O 1
ATOM 808 N N . GLN A 1 102 ? 2.096 -11.367 -0.258 1 93.44 102 GLN A N 1
ATOM 809 C CA . GLN A 1 102 ? 1.126 -12.297 0.308 1 93.44 102 GLN A CA 1
ATOM 810 C C . GLN A 1 102 ? -0.158 -12.32 -0.516 1 93.44 102 GLN A C 1
ATOM 812 O O . GLN A 1 102 ? -0.721 -13.391 -0.763 1 93.44 102 GLN A O 1
ATOM 817 N N . THR A 1 103 ? -0.633 -11.18 -0.861 1 95.38 103 THR A N 1
ATOM 818 C CA . THR A 1 103 ? -1.869 -11.109 -1.633 1 95.38 103 THR A CA 1
ATOM 819 C C . THR A 1 103 ? -1.673 -11.695 -3.027 1 95.38 103 THR A C 1
ATOM 821 O O . THR A 1 103 ? -2.559 -12.375 -3.549 1 95.38 103 THR A O 1
ATOM 824 N N . PHE A 1 104 ? -0.567 -11.422 -3.578 1 97.25 104 PHE A N 1
ATOM 825 C CA . PHE A 1 104 ? -0.253 -11.977 -4.891 1 97.25 104 PHE A CA 1
ATOM 826 C C . PHE A 1 104 ? -0.133 -13.492 -4.824 1 97.25 104 PHE A C 1
ATOM 828 O O . PHE A 1 104 ? -0.602 -14.195 -5.719 1 97.25 104 PHE A O 1
ATOM 835 N N . ALA A 1 105 ? 0.557 -13.953 -3.818 1 96.88 105 ALA A N 1
ATOM 836 C CA . ALA A 1 105 ? 0.731 -15.398 -3.643 1 96.88 105 ALA A CA 1
ATOM 837 C C . ALA A 1 105 ? -0.616 -16.109 -3.572 1 96.88 105 ALA A C 1
ATOM 839 O O . ALA A 1 105 ? -0.788 -17.188 -4.148 1 96.88 105 ALA A O 1
ATOM 840 N N . ALA A 1 106 ? -1.515 -15.508 -2.885 1 95.56 106 ALA A N 1
ATOM 841 C CA . ALA A 1 106 ? -2.846 -16.094 -2.76 1 95.56 106 ALA A CA 1
ATOM 842 C C . ALA A 1 106 ? -3.543 -16.172 -4.117 1 95.56 106 ALA A C 1
ATOM 844 O O . ALA A 1 106 ? -4.172 -17.172 -4.445 1 95.56 106 ALA A O 1
ATOM 845 N N . 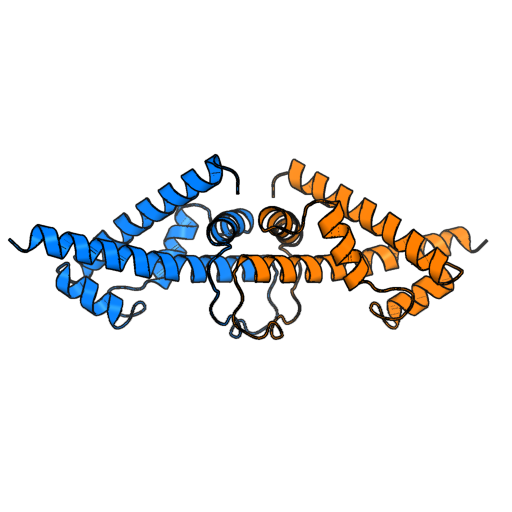LEU A 1 107 ? -3.434 -15.148 -4.844 1 97.19 107 LEU A N 1
ATOM 846 C CA . LEU A 1 107 ? -4.035 -15.125 -6.172 1 97.19 107 LEU A CA 1
ATOM 847 C C . LEU A 1 107 ? -3.346 -16.109 -7.102 1 97.19 107 LEU A C 1
ATOM 849 O O . LEU A 1 107 ? -4.008 -16.828 -7.863 1 97.19 107 LEU A O 1
ATOM 853 N N . LEU A 1 108 ? -2.041 -16.094 -7.043 1 98.38 108 LEU A N 1
ATOM 854 C CA . LEU A 1 108 ? -1.267 -17 -7.875 1 98.38 108 LEU A CA 1
ATOM 855 C C . LEU A 1 108 ? -1.633 -18.453 -7.582 1 98.38 108 LEU A C 1
ATOM 857 O O . LEU A 1 108 ? -1.77 -19.266 -8.5 1 98.38 108 LEU A O 1
ATOM 861 N N . HIS A 1 109 ? -1.722 -18.766 -6.297 1 98.12 109 HIS A N 1
ATOM 862 C CA . HIS A 1 109 ? -2.139 -20.094 -5.875 1 98.12 109 HIS A CA 1
ATOM 863 C C . HIS A 1 109 ? -3.453 -20.5 -6.539 1 98.12 109 HIS A C 1
ATOM 865 O O . HIS A 1 109 ? -3.537 -21.562 -7.168 1 98.12 109 HIS A O 1
ATOM 871 N N . ARG A 1 110 ? -4.41 -19.672 -6.445 1 97.56 110 ARG A N 1
ATOM 872 C CA . ARG A 1 110 ? -5.742 -19.953 -6.973 1 97.56 110 ARG A CA 1
ATOM 873 C C . ARG A 1 110 ? -5.715 -20.078 -8.492 1 97.56 110 ARG A C 1
ATOM 875 O O . ARG A 1 110 ? -6.316 -21 -9.047 1 97.56 110 ARG A O 1
ATOM 882 N N . LYS A 1 111 ? -5.07 -19.219 -9.148 1 98.25 111 LYS A N 1
ATOM 883 C CA . LYS A 1 111 ? -5.039 -19.203 -10.609 1 98.25 111 LYS A CA 1
ATOM 884 C C . LYS A 1 111 ? -4.25 -20.406 -11.148 1 98.25 111 LYS A C 1
ATOM 886 O O . LYS A 1 111 ? -4.57 -20.938 -12.211 1 98.25 111 LYS A O 1
ATOM 891 N N . THR A 1 112 ? -3.236 -20.75 -10.438 1 98.56 112 THR A N 1
ATOM 892 C CA . THR A 1 112 ? -2.459 -21.906 -10.844 1 98.56 112 THR A CA 1
ATOM 893 C C . THR A 1 112 ? -3.275 -23.188 -10.672 1 98.56 112 THR A C 1
ATOM 895 O O . THR A 1 112 ? -3.24 -24.078 -11.531 1 98.56 112 THR A O 1
ATOM 898 N N . GLU A 1 113 ? -3.941 -23.234 -9.539 1 98.06 113 GLU A N 1
ATOM 899 C CA . GLU A 1 113 ? -4.828 -24.375 -9.328 1 98.06 113 GLU A CA 1
ATOM 900 C C . GLU A 1 113 ? -5.832 -24.5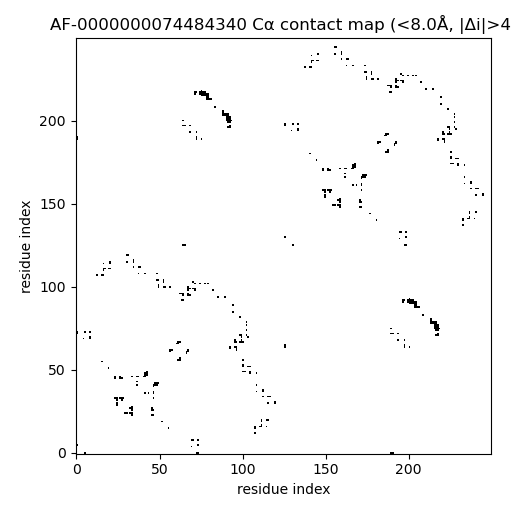16 -10.469 1 98.06 113 GLU A C 1
ATOM 902 O O . GLU A 1 113 ? -6.027 -25.609 -11.008 1 98.06 113 GLU A O 1
ATOM 907 N N . GLU A 1 114 ? -6.453 -23.453 -10.82 1 97.44 114 GLU A N 1
ATOM 908 C CA . GLU A 1 114 ? -7.418 -23.438 -11.914 1 97.44 114 GLU A CA 1
ATOM 909 C C . GLU A 1 114 ? -6.773 -23.875 -13.227 1 97.44 114 GLU A C 1
ATOM 911 O O . GLU A 1 114 ? -7.371 -24.625 -13.992 1 97.44 114 GLU A O 1
ATOM 916 N N . ALA A 1 115 ? -5.641 -23.391 -13.484 1 96.5 115 ALA A N 1
ATOM 917 C CA . ALA A 1 115 ? -4.926 -23.688 -14.719 1 96.5 115 ALA A CA 1
ATOM 918 C C . ALA A 1 115 ? -4.602 -25.188 -14.805 1 96.5 115 ALA A C 1
ATOM 920 O O . ALA A 1 115 ? -4.781 -25.797 -15.859 1 96.5 115 ALA A O 1
ATOM 921 N N . LEU A 1 116 ? -4.113 -25.734 -13.727 1 97.12 116 LEU A N 1
ATOM 922 C CA . LEU A 1 116 ? -3.756 -27.156 -13.695 1 97.12 116 LEU A CA 1
ATOM 923 C C . LEU A 1 116 ? -4.992 -28.031 -13.852 1 97.12 116 LEU A C 1
ATOM 925 O O . LEU A 1 116 ? -4.953 -29.047 -14.539 1 97.12 116 LEU A O 1
ATOM 929 N N . GLU A 1 117 ? -6.062 -27.578 -13.203 1 96.62 117 GLU A N 1
ATOM 930 C CA . GLU A 1 117 ? -7.32 -28.312 -13.336 1 96.62 117 GLU A CA 1
ATOM 931 C C . GLU A 1 117 ? -7.789 -28.344 -14.789 1 96.62 117 GLU A C 1
ATOM 933 O O . GLU A 1 117 ? -8.25 -29.375 -15.273 1 96.62 117 GLU A O 1
ATOM 938 N N . GLN A 1 118 ? -7.668 -27.219 -15.391 1 94.19 118 GLN A N 1
ATOM 939 C CA . GLN A 1 118 ? -8.086 -27.109 -16.781 1 94.19 118 GLN A CA 1
ATOM 940 C C . GLN A 1 118 ? -7.227 -27.969 -17.688 1 94.19 118 GLN A C 1
ATOM 942 O O . GLN A 1 118 ? -7.734 -28.609 -18.609 1 94.19 118 GLN A O 1
ATOM 947 N N . LEU A 1 119 ? -5.988 -27.984 -17.438 1 90.75 119 LEU A N 1
ATOM 948 C CA . LEU A 1 119 ? -5.059 -28.797 -18.234 1 90.75 119 LEU A CA 1
ATOM 949 C C . LEU A 1 119 ? -5.355 -30.281 -18.062 1 90.75 119 LEU A C 1
ATOM 951 O O . LEU A 1 119 ? -5.316 -31.031 -19.031 1 90.75 119 LEU A O 1
ATOM 955 N N . LEU A 1 120 ? -5.621 -30.641 -16.844 1 92.06 120 LEU A N 1
ATOM 956 C CA . LEU A 1 120 ? -5.914 -32.062 -16.547 1 92.06 120 LEU A CA 1
ATOM 957 C C . LEU A 1 120 ? -7.246 -32.469 -17.156 1 92.06 120 LEU A C 1
ATOM 959 O O . LEU A 1 120 ? -7.41 -33.625 -17.578 1 92.06 120 LEU A O 1
ATOM 963 N N . ALA A 1 121 ? -8.133 -31.594 -17.203 1 90.5 121 ALA A N 1
ATOM 964 C CA . ALA A 1 121 ? -9.438 -31.875 -17.797 1 90.5 121 ALA A CA 1
ATOM 965 C C . ALA A 1 121 ? -9.336 -32.031 -19.312 1 90.5 121 ALA A C 1
ATOM 967 O O . ALA A 1 121 ? -10.031 -32.844 -19.906 1 90.5 121 ALA A O 1
ATOM 968 N N . PHE A 1 122 ? -8.562 -31.25 -19.906 1 83.94 122 PHE A N 1
ATOM 969 C CA . PHE A 1 122 ? -8.43 -31.297 -21.359 1 83.94 122 PHE A CA 1
ATOM 970 C C . PHE A 1 122 ? -7.414 -32.344 -21.766 1 83.94 122 PHE A C 1
ATOM 972 O O . PHE A 1 122 ? -7.445 -32.844 -22.906 1 83.94 122 PHE A O 1
ATOM 979 N N . GLY A 1 123 ? -6.34 -32.562 -21.016 1 67.44 123 GLY A N 1
ATOM 980 C CA . GLY A 1 123 ? -5.316 -33.531 -21.359 1 67.44 123 GLY A CA 1
ATOM 981 C C . GLY A 1 123 ? -5.648 -34.938 -20.906 1 67.44 123 GLY A C 1
ATOM 982 O O . GLY A 1 123 ? -4.867 -35.875 -21.109 1 67.44 123 GLY A O 1
ATOM 983 N N . GLY A 1 124 ? -6.539 -35.281 -19.953 1 49.75 124 GLY A N 1
ATOM 984 C CA . GLY A 1 124 ? -6.922 -36.625 -19.578 1 49.75 124 GLY A CA 1
ATOM 985 C C . GLY A 1 124 ? -7.105 -37.531 -20.781 1 49.75 124 GLY A C 1
ATOM 986 O O . GLY A 1 124 ? -7.465 -38.719 -20.625 1 49.75 124 GLY A O 1
ATOM 987 N N . GLU A 1 125 ? -6.965 -37.219 -22.094 1 39.28 125 GLU A N 1
ATOM 988 C CA . GLU A 1 125 ? -6.898 -38.438 -22.891 1 39.28 125 GLU A CA 1
ATOM 989 C C . GLU A 1 125 ? -5.504 -39.062 -22.828 1 39.28 125 GLU A C 1
ATOM 991 O O . GLU A 1 125 ? -4.508 -38.344 -22.719 1 39.28 125 GLU A O 1
ATOM 996 N N . MET B 1 1 ? 9.797 6.398 -5.969 1 85.75 1 MET B N 1
ATOM 997 C CA . MET B 1 1 ? 8.789 7.324 -6.484 1 85.75 1 MET B CA 1
ATOM 998 C C . MET B 1 1 ? 9.398 8.297 -7.48 1 85.75 1 MET B C 1
ATOM 1000 O O . MET B 1 1 ? 10.516 8.773 -7.281 1 85.75 1 MET B O 1
ATOM 1004 N N . ASN B 1 2 ? 8.609 8.539 -8.586 1 87.62 2 ASN B N 1
ATOM 1005 C CA . ASN B 1 2 ? 9.172 9.469 -9.555 1 87.62 2 ASN B CA 1
ATOM 1006 C C . ASN B 1 2 ? 9.133 10.906 -9.047 1 87.62 2 ASN B C 1
ATOM 1008 O O . ASN B 1 2 ? 8.375 11.219 -8.125 1 87.62 2 ASN B O 1
ATOM 1012 N N . PRO B 1 3 ? 9.969 11.773 -9.609 1 90.38 3 PRO B N 1
ATOM 1013 C CA . PRO B 1 3 ? 10.133 13.133 -9.094 1 90.38 3 PRO B CA 1
ATOM 1014 C C . PRO B 1 3 ? 8.844 13.938 -9.125 1 90.38 3 PRO B C 1
ATOM 1016 O O . PRO B 1 3 ? 8.586 14.742 -8.219 1 90.38 3 PRO B O 1
ATOM 1019 N N . HIS B 1 4 ? 8.117 13.727 -10.117 1 92.44 4 HIS B N 1
ATOM 1020 C CA . HIS B 1 4 ? 6.863 14.469 -10.234 1 92.44 4 HIS B CA 1
ATOM 1021 C C . HIS B 1 4 ? 5.895 14.078 -9.117 1 92.44 4 HIS B C 1
ATOM 1023 O O . HIS B 1 4 ? 5.219 14.945 -8.555 1 92.44 4 HIS B O 1
ATOM 1029 N N . GLU B 1 5 ? 5.84 12.852 -8.82 1 93.81 5 GLU B N 1
ATOM 1030 C CA . GLU B 1 5 ? 4.984 12.367 -7.738 1 93.81 5 GLU B CA 1
ATOM 1031 C C . GLU B 1 5 ? 5.473 12.875 -6.383 1 93.81 5 GLU B C 1
ATOM 1033 O O . GLU B 1 5 ? 4.668 13.234 -5.52 1 93.81 5 GLU B O 1
ATOM 1038 N N . GLN B 1 6 ? 6.723 12.898 -6.242 1 94.69 6 GLN B N 1
ATOM 1039 C CA . GLN B 1 6 ? 7.301 13.414 -5.008 1 94.69 6 GLN B CA 1
ATOM 1040 C C . GLN B 1 6 ? 6.973 14.891 -4.82 1 94.69 6 GLN B C 1
ATOM 1042 O O . GLN B 1 6 ? 6.652 15.328 -3.713 1 94.69 6 GLN B O 1
ATOM 1047 N N . GLN B 1 7 ? 7.078 15.586 -5.848 1 95.75 7 GLN B N 1
ATOM 1048 C CA . GLN B 1 7 ? 6.746 17.016 -5.793 1 95.75 7 GLN B CA 1
ATOM 1049 C C . GLN B 1 7 ? 5.27 17.219 -5.461 1 95.75 7 GLN B C 1
ATOM 1051 O O . GLN B 1 7 ? 4.926 18.109 -4.68 1 95.75 7 GLN B O 1
ATOM 1056 N N . TYR B 1 8 ? 4.496 16.422 -6.109 1 96.81 8 TYR B N 1
ATOM 1057 C CA . TYR B 1 8 ? 3.064 16.516 -5.844 1 96.81 8 TYR B CA 1
ATOM 1058 C C . TYR B 1 8 ? 2.762 16.219 -4.375 1 96.81 8 TYR B C 1
ATOM 1060 O O . TYR B 1 8 ? 1.984 16.938 -3.744 1 96.81 8 TYR B O 1
ATOM 1068 N N . PHE B 1 9 ? 3.439 15.242 -3.832 1 97.94 9 PHE B N 1
ATOM 1069 C CA . PHE B 1 9 ? 3.262 14.914 -2.424 1 97.94 9 PHE B CA 1
ATOM 1070 C C . PHE B 1 9 ? 3.668 16.078 -1.536 1 97.94 9 PHE B C 1
ATOM 1072 O O . PHE B 1 9 ? 2.967 16.406 -0.577 1 97.94 9 PHE B O 1
ATOM 1079 N N . ASN B 1 10 ? 4.742 16.641 -1.837 1 97.56 10 ASN B N 1
ATOM 1080 C CA . ASN B 1 10 ? 5.234 17.766 -1.038 1 97.56 10 ASN B CA 1
ATOM 1081 C C . ASN B 1 10 ? 4.254 18.922 -1.043 1 97.56 10 ASN B C 1
ATOM 1083 O O . ASN B 1 10 ? 4.062 19.594 -0.021 1 97.56 10 ASN B O 1
ATOM 1087 N N . LEU B 1 11 ? 3.707 19.172 -2.199 1 97.75 11 LEU B N 1
ATOM 1088 C CA . LEU B 1 11 ? 2.707 20.234 -2.309 1 97.75 11 LEU B CA 1
ATOM 1089 C C . LEU B 1 11 ? 1.479 19.906 -1.467 1 97.75 11 LEU B C 1
ATOM 1091 O O . LEU B 1 11 ? 0.943 20.781 -0.78 1 97.75 11 LEU B O 1
ATOM 1095 N N . LEU B 1 12 ? 0.992 18.656 -1.532 1 98.25 12 LEU B N 1
ATOM 1096 C CA . LEU B 1 12 ? -0.148 18.203 -0.738 1 98.25 12 LEU B CA 1
ATOM 1097 C C . LEU B 1 12 ? 0.119 18.406 0.751 1 98.25 12 LEU B C 1
ATOM 1099 O O . LEU B 1 12 ? -0.743 18.891 1.482 1 98.25 12 LEU B O 1
ATOM 1103 N N . LEU B 1 13 ? 1.335 17.984 1.161 1 98.44 13 LEU B N 1
ATOM 1104 C CA . LEU B 1 13 ? 1.699 18.094 2.57 1 98.44 13 LEU B CA 1
ATOM 1105 C C . LEU B 1 13 ? 1.726 19.547 3.014 1 98.44 13 LEU B C 1
ATOM 1107 O O . LEU B 1 13 ? 1.216 19.891 4.086 1 98.44 13 LEU B O 1
ATOM 1111 N N . ALA B 1 14 ? 2.299 20.375 2.207 1 98.12 14 ALA B N 1
ATOM 1112 C CA . ALA B 1 14 ? 2.375 21.797 2.521 1 98.12 14 ALA B CA 1
ATOM 1113 C C . ALA B 1 14 ? 0.98 22.406 2.654 1 98.12 14 ALA B C 1
ATOM 1115 O O . ALA B 1 14 ? 0.717 23.172 3.582 1 98.12 14 ALA B O 1
ATOM 1116 N N . MET B 1 15 ? 0.12 22.047 1.744 1 98.38 15 MET B N 1
ATOM 1117 C CA . MET B 1 15 ? -1.259 22.531 1.775 1 98.38 15 MET B CA 1
ATOM 1118 C C . MET B 1 15 ? -1.973 22.047 3.035 1 98.38 15 MET B C 1
ATOM 1120 O O . MET B 1 15 ? -2.707 22.812 3.666 1 98.38 15 MET B O 1
ATOM 1124 N N . ALA B 1 16 ? -1.772 20.859 3.375 1 98.69 16 ALA B N 1
ATOM 1125 C CA . ALA B 1 16 ? -2.402 20.266 4.559 1 98.69 16 ALA B CA 1
ATOM 1126 C C . ALA B 1 16 ? -1.923 20.969 5.832 1 98.69 16 ALA B C 1
ATOM 1128 O O . ALA B 1 16 ? -2.725 21.281 6.715 1 98.69 16 ALA B O 1
ATOM 1129 N N . VAL B 1 17 ? -0.641 21.156 5.906 1 98.62 17 VAL B N 1
ATOM 1130 C CA . VAL B 1 17 ? -0.075 21.797 7.086 1 98.62 17 VAL B CA 1
ATOM 1131 C C . VAL B 1 17 ? -0.666 23.203 7.238 1 98.62 17 VAL B C 1
ATOM 1133 O O . VAL B 1 17 ? -1.065 23.594 8.336 1 98.62 17 VAL B O 1
ATOM 1136 N N . ASP B 1 18 ? -0.732 23.922 6.168 1 97.94 18 ASP B N 1
ATOM 1137 C CA . ASP B 1 18 ? -1.255 25.281 6.188 1 97.94 18 ASP B CA 1
ATOM 1138 C C . ASP B 1 18 ? -2.719 25.297 6.621 1 97.94 18 ASP B C 1
ATOM 1140 O O . ASP B 1 18 ? -3.088 26.031 7.539 1 97.94 18 ASP B O 1
ATOM 1144 N N . ARG B 1 19 ? -3.496 24.484 5.984 1 98.38 19 ARG B N 1
ATOM 1145 C CA . ARG B 1 19 ? -4.926 24.453 6.27 1 98.38 19 ARG B CA 1
ATOM 1146 C C . ARG B 1 19 ? -5.188 23.969 7.691 1 98.38 19 ARG B C 1
ATOM 1148 O O . ARG B 1 19 ? -6.062 24.484 8.383 1 98.38 19 ARG B O 1
ATOM 1155 N N . PHE B 1 20 ? -4.504 22.984 8.078 1 98.69 20 PHE B N 1
ATOM 1156 C CA . PHE B 1 20 ? -4.684 22.422 9.414 1 98.69 20 PHE B CA 1
ATOM 1157 C C . PHE B 1 20 ? -4.254 23.422 10.484 1 98.69 20 PHE B C 1
ATOM 1159 O O . PHE B 1 20 ? -4.949 23.609 11.484 1 98.69 20 PHE B O 1
ATOM 1166 N N . SER B 1 21 ? -3.102 24.047 10.305 1 98.25 21 SER B N 1
ATOM 1167 C CA . SER B 1 21 ? -2.611 25.062 11.242 1 98.25 21 SER B CA 1
ATOM 1168 C C . SER B 1 21 ? -3.609 26.203 11.406 1 98.25 21 SER B C 1
ATOM 1170 O O . SER B 1 21 ? -3.938 26.594 12.523 1 98.25 21 SER B O 1
ATOM 1172 N N . GLU B 1 22 ? -4.035 26.719 10.328 1 97.62 22 GLU B N 1
ATOM 1173 C CA . GLU B 1 22 ? -4.992 27.812 10.367 1 97.62 22 GLU B CA 1
ATOM 1174 C C . GLU B 1 22 ? -6.254 27.422 11.133 1 97.62 22 GLU B C 1
ATOM 1176 O O . GLU B 1 22 ? -6.762 28.188 11.945 1 97.62 22 GLU B O 1
ATOM 1181 N N . ARG B 1 23 ? -6.719 26.25 10.844 1 98 23 ARG B N 1
ATOM 1182 C CA . ARG B 1 23 ? -7.941 25.734 11.461 1 98 23 ARG B CA 1
ATOM 1183 C C . ARG B 1 23 ? -7.793 25.641 12.977 1 98 23 ARG B C 1
ATOM 1185 O O . ARG B 1 23 ? -8.656 26.109 13.719 1 98 23 ARG B O 1
ATOM 1192 N N . ILE B 1 24 ? -6.691 25.031 13.406 1 98.19 24 ILE B N 1
ATOM 1193 C CA . ILE B 1 24 ? -6.59 24.781 14.836 1 98.19 24 ILE B CA 1
ATOM 1194 C C . ILE B 1 24 ? -6.242 26.062 15.57 1 98.19 24 ILE B C 1
ATOM 1196 O O . ILE B 1 24 ? -6.637 26.266 16.734 1 98.19 24 ILE B O 1
ATOM 1200 N N . ILE B 1 25 ? -5.57 27 14.93 1 97.62 25 ILE B N 1
ATOM 1201 C CA . ILE B 1 25 ? -5.301 28.297 15.539 1 97.62 25 ILE B CA 1
ATOM 1202 C C . ILE B 1 25 ? -6.609 29.062 15.75 1 97.62 25 ILE B C 1
ATOM 1204 O O . ILE B 1 25 ? -6.844 29.625 16.828 1 97.62 25 ILE B O 1
ATOM 1208 N N . GLN B 1 26 ? -7.438 29.031 14.773 1 97.38 26 GLN B N 1
ATOM 1209 C CA . GLN B 1 26 ? -8.719 29.719 14.844 1 97.38 26 GLN B CA 1
ATOM 1210 C C . GLN B 1 26 ? -9.617 29.094 15.914 1 97.38 26 GLN B C 1
ATOM 1212 O O . GLN B 1 26 ? -10.219 29.797 16.719 1 97.38 26 GLN B O 1
ATOM 1217 N N . ARG B 1 27 ? -9.664 27.812 16.016 1 97.38 27 ARG B N 1
ATOM 1218 C CA . ARG B 1 27 ? -10.578 27.094 16.891 1 97.38 27 ARG B CA 1
ATOM 1219 C C . ARG B 1 27 ? -10.102 27.156 18.344 1 97.38 27 ARG B C 1
ATOM 1221 O O . ARG B 1 27 ? -10.906 27.031 19.266 1 97.38 27 ARG B O 1
ATOM 1228 N N . ASN B 1 28 ? -8.852 27.328 18.484 1 97.12 28 ASN B N 1
ATOM 1229 C CA . ASN B 1 28 ? -8.289 27.297 19.828 1 97.12 28 ASN B CA 1
ATOM 1230 C C . ASN B 1 28 ? -7.84 28.672 20.281 1 97.12 28 ASN B C 1
ATOM 1232 O O . ASN B 1 28 ? -7.117 28.812 21.266 1 97.12 28 ASN B O 1
ATOM 1236 N N . GLU B 1 29 ? -8.172 29.703 19.578 1 95 29 GLU B N 1
ATOM 1237 C CA . GLU B 1 29 ? -8.016 31.109 19.922 1 95 29 GLU B CA 1
ATOM 1238 C C . GLU B 1 29 ? -6.543 31.484 20.078 1 95 29 GLU B C 1
ATOM 1240 O O . GLU B 1 29 ? -6.164 32.156 21.047 1 95 29 GLU B O 1
ATOM 1245 N N . GLY B 1 30 ? -5.711 31 19.25 1 94.88 30 GLY B N 1
ATOM 1246 C CA . GLY B 1 30 ? -4.32 31.438 19.266 1 94.88 30 GLY B CA 1
ATOM 1247 C C . GLY B 1 30 ? -3.348 30.297 18.984 1 94.88 30 GLY B C 1
ATOM 1248 O O . GLY B 1 30 ? -3.676 29.125 19.188 1 94.88 30 GLY B O 1
ATOM 1249 N N . MET B 1 31 ? -2.156 30.641 18.656 1 95.5 31 MET B N 1
ATOM 1250 C CA . MET B 1 31 ? -1.11 29.703 18.234 1 95.5 31 MET B CA 1
ATOM 1251 C C . MET B 1 31 ? -0.597 28.891 19.422 1 95.5 31 MET B C 1
ATOM 1253 O O . MET B 1 31 ? -0.38 27.688 19.297 1 95.5 31 MET B O 1
ATOM 1257 N N . GLN B 1 32 ? -0.368 29.594 20.547 1 96.19 32 GLN B N 1
ATOM 1258 C CA . GLN B 1 32 ? 0.173 28.922 21.719 1 96.19 32 GLN B CA 1
ATOM 1259 C C . GLN B 1 32 ? -0.793 27.859 22.234 1 96.19 32 GLN B C 1
ATOM 1261 O O . GLN B 1 32 ? -0.384 26.734 22.547 1 96.19 32 GLN B O 1
ATOM 1266 N N . ASN B 1 33 ? -2.082 28.234 22.297 1 96.94 33 ASN B N 1
ATOM 1267 C CA . ASN B 1 33 ? -3.102 27.281 22.734 1 96.94 33 ASN B CA 1
ATOM 1268 C C . ASN B 1 33 ? -3.207 26.094 21.781 1 96.94 33 ASN B C 1
ATOM 1270 O O . ASN B 1 33 ? -3.348 24.953 22.219 1 96.94 33 ASN B O 1
ATOM 1274 N N . ALA B 1 34 ? -3.191 26.359 20.516 1 97.94 34 ALA B N 1
ATOM 1275 C CA . ALA B 1 34 ? -3.27 25.328 19.484 1 97.94 34 ALA B CA 1
ATOM 1276 C C . ALA B 1 34 ? -2.125 24.328 19.625 1 97.94 34 ALA B C 1
ATOM 1278 O O . ALA B 1 34 ? -2.342 23.125 19.578 1 97.94 34 ALA B O 1
ATOM 1279 N N . LEU B 1 35 ?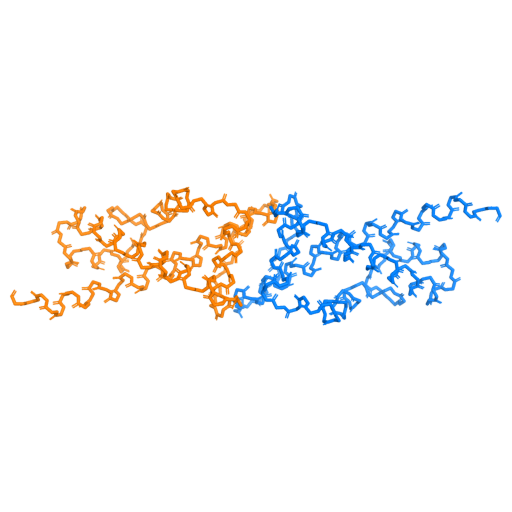 -0.901 24.828 19.766 1 98 35 LEU B N 1
ATOM 1280 C CA . LEU B 1 35 ? 0.284 23.984 19.891 1 98 35 LEU B CA 1
ATOM 1281 C C . LEU B 1 35 ? 0.196 23.109 21.125 1 98 35 LEU B C 1
ATOM 1283 O O . LEU B 1 35 ? 0.5 21.906 21.062 1 98 35 LEU B O 1
ATOM 1287 N N . GLU B 1 36 ? -0.193 23.656 22.266 1 97.62 36 GLU B N 1
ATOM 1288 C CA . GLU B 1 36 ? -0.306 22.906 23.516 1 97.62 36 GLU B CA 1
ATOM 1289 C C . GLU B 1 36 ? -1.346 21.797 23.406 1 97.62 36 GLU B C 1
ATOM 1291 O O . GLU B 1 36 ? -1.112 20.672 23.844 1 97.62 36 GLU B O 1
ATOM 1296 N N . ARG B 1 37 ? -2.443 22.141 22.781 1 98.06 37 ARG B N 1
ATOM 1297 C CA . ARG B 1 37 ? -3.516 21.156 22.641 1 98.06 37 ARG B CA 1
ATOM 1298 C C . ARG B 1 37 ? -3.135 20.078 21.625 1 98.06 37 ARG B C 1
ATOM 1300 O O . ARG B 1 37 ? -3.479 18.906 21.812 1 98.06 37 ARG B O 1
ATOM 1307 N N . LEU B 1 38 ? -2.467 20.438 20.562 1 98.38 38 LEU B N 1
ATOM 1308 C CA . LEU B 1 38 ? -1.99 19.469 19.578 1 98.38 38 LEU B CA 1
ATOM 1309 C C . LEU B 1 38 ? -1.056 18.453 20.219 1 98.38 38 LEU B C 1
ATOM 1311 O O . LEU B 1 38 ? -1.149 17.266 19.938 1 98.38 38 LEU B O 1
ATOM 1315 N N . ARG B 1 39 ? -0.159 18.938 21.094 1 97.81 39 ARG B N 1
ATOM 1316 C CA . ARG B 1 39 ? 0.8 18.078 21.781 1 97.81 39 ARG B CA 1
ATOM 1317 C C . ARG B 1 39 ? 0.104 17.172 22.797 1 97.81 39 ARG B C 1
ATOM 1319 O O . ARG B 1 39 ? 0.471 16.016 22.953 1 97.81 39 ARG B O 1
ATOM 1326 N N . ALA B 1 40 ? -0.916 17.719 23.375 1 97.44 40 ALA B N 1
ATOM 1327 C CA . ALA B 1 40 ? -1.584 17.016 24.469 1 97.44 40 ALA B CA 1
ATOM 1328 C C . ALA B 1 40 ? -2.502 15.922 23.938 1 97.44 40 ALA B C 1
ATOM 1330 O O . ALA B 1 40 ? -2.531 14.82 24.484 1 97.44 40 ALA B O 1
ATOM 1331 N N . ASN B 1 41 ? -3.336 16.25 22.984 1 97.94 41 ASN B N 1
ATOM 1332 C CA . ASN B 1 41 ? -4.293 15.297 22.438 1 97.94 41 ASN B CA 1
ATOM 1333 C C . ASN B 1 41 ? -4.672 15.641 21 1 97.94 41 ASN B C 1
ATOM 1335 O O . ASN B 1 41 ? -5.684 16.312 20.766 1 97.94 41 ASN B O 1
ATOM 1339 N N . PRO B 1 42 ? -4.004 15.062 20.078 1 97.69 42 PRO B N 1
ATOM 1340 C CA . PRO B 1 42 ? -4.219 15.406 18.672 1 97.69 42 PRO B CA 1
ATOM 1341 C C . PRO B 1 42 ? -5.629 15.078 18.203 1 97.69 42 PRO B C 1
ATOM 1343 O O . PRO B 1 42 ? -6.078 15.602 17.172 1 97.69 42 PRO B O 1
ATOM 1346 N N . GLN B 1 43 ? -6.293 14.227 18.922 1 97.56 43 GLN B N 1
ATOM 1347 C CA . GLN B 1 43 ? -7.648 13.859 18.516 1 97.56 43 GLN B CA 1
ATOM 1348 C C . GLN B 1 43 ? -8.688 14.633 19.328 1 97.56 43 GLN B C 1
ATOM 1350 O O . GLN B 1 43 ? -9.891 14.5 19.078 1 97.56 43 GLN B O 1
ATOM 1355 N N . GLY B 1 44 ? -8.305 15.422 20.219 1 97.12 44 GLY B N 1
ATOM 1356 C CA . GLY B 1 44 ? -9.188 16.094 21.156 1 97.12 44 GLY B CA 1
ATOM 1357 C C . GLY B 1 44 ? -9.992 17.219 20.531 1 97.12 44 GLY B C 1
ATOM 1358 O O . GLY B 1 44 ? -9.766 17.562 19.375 1 97.12 44 GLY B O 1
ATOM 1359 N N . GLU B 1 45 ? -10.844 17.781 21.406 1 96.25 45 GLU B N 1
ATOM 1360 C CA . GLU B 1 45 ? -11.703 18.875 20.984 1 96.25 45 GLU B CA 1
ATOM 1361 C C . GLU B 1 45 ? -10.875 20.062 20.469 1 96.25 45 GLU B C 1
ATOM 1363 O O . GLU B 1 45 ? -9.891 20.453 21.094 1 96.25 45 GLU B O 1
ATOM 1368 N N . GLY B 1 46 ? -11.242 20.562 19.266 1 96.81 46 GLY B N 1
ATOM 1369 C CA . GLY B 1 46 ? -10.555 21.719 18.688 1 96.81 46 GLY B CA 1
ATOM 1370 C C . GLY B 1 46 ? -9.422 21.328 17.766 1 96.81 46 GLY B C 1
ATOM 1371 O O . GLY B 1 46 ? -8.93 22.156 17 1 96.81 46 GLY B O 1
ATOM 1372 N N . ILE B 1 47 ? -8.93 20.156 17.812 1 98.25 47 ILE B N 1
ATOM 1373 C CA . ILE B 1 47 ? -7.809 19.703 16.984 1 98.25 47 ILE B CA 1
ATOM 1374 C C . ILE B 1 47 ? -8.305 18.688 15.953 1 98.25 47 ILE B C 1
ATOM 1376 O O . ILE B 1 47 ? -8.266 18.969 14.75 1 98.25 47 ILE B O 1
ATOM 1380 N N . TRP B 1 48 ? -8.898 17.562 16.312 1 98.12 48 TRP B N 1
ATOM 1381 C CA . TRP B 1 48 ? -9.523 16.547 15.484 1 98.12 48 TRP B CA 1
ATOM 1382 C C . TRP B 1 48 ? -8.641 16.203 14.289 1 98.12 48 TRP B C 1
ATOM 1384 O O . TRP B 1 48 ? -9.062 16.359 13.141 1 98.12 48 TRP B O 1
ATOM 1394 N N . LEU B 1 49 ? -7.445 15.656 14.586 1 98.5 49 LEU B N 1
ATOM 1395 C CA . LEU B 1 49 ? -6.438 15.414 13.555 1 98.5 49 LEU B CA 1
ATOM 1396 C C . LEU B 1 49 ? -6.93 14.375 12.547 1 98.5 49 LEU B C 1
ATOM 1398 O O . LEU B 1 49 ? -6.887 14.617 11.336 1 98.5 49 LEU B O 1
ATOM 1402 N N . ASN B 1 50 ? -7.457 13.266 13.016 1 97.44 50 ASN B N 1
ATOM 1403 C CA . ASN B 1 50 ? -7.891 12.195 12.117 1 97.44 50 ASN B CA 1
ATOM 1404 C C . ASN B 1 50 ? -9.078 12.633 11.266 1 97.44 50 ASN B C 1
ATOM 1406 O O . ASN B 1 50 ? -9.164 12.281 10.086 1 97.44 50 ASN B O 1
ATOM 1410 N N . GLU B 1 51 ? -9.938 13.406 11.844 1 98 51 GLU B N 1
ATOM 1411 C CA . GLU B 1 51 ? -11.086 13.922 11.102 1 98 51 GLU B CA 1
ATOM 1412 C C . GLU B 1 51 ? -10.633 14.867 9.992 1 98 51 GLU B C 1
ATOM 1414 O O . GLU B 1 51 ? -11.188 14.852 8.891 1 98 51 GLU B O 1
ATOM 1419 N N . PHE B 1 52 ? -9.742 15.703 10.312 1 98.62 52 PHE B N 1
ATOM 1420 C CA . PHE B 1 52 ? -9.203 16.594 9.297 1 98.62 52 PHE B CA 1
ATOM 1421 C C . PHE B 1 52 ? -8.586 15.805 8.148 1 98.62 52 PHE B C 1
ATOM 1423 O O . PHE B 1 52 ? -8.812 16.109 6.98 1 98.62 52 PHE B O 1
ATOM 1430 N N . VAL B 1 53 ? -7.781 14.789 8.508 1 98.62 53 VAL B N 1
ATOM 1431 C CA . VAL B 1 53 ? -7.109 13.977 7.5 1 98.62 53 VAL B CA 1
ATOM 1432 C C . VAL B 1 53 ? -8.141 13.281 6.621 1 98.62 53 VAL B C 1
ATOM 1434 O O . VAL B 1 53 ? -8 13.234 5.398 1 98.62 53 VAL B O 1
ATOM 1437 N N . ASP B 1 54 ? -9.211 12.773 7.203 1 98.19 54 ASP B N 1
ATOM 1438 C CA . ASP B 1 54 ? -10.281 12.141 6.445 1 98.19 54 ASP B CA 1
ATOM 1439 C C . ASP B 1 54 ? -10.883 13.102 5.422 1 98.19 54 ASP B C 1
ATOM 1441 O O . ASP B 1 54 ? -11.055 12.75 4.254 1 98.19 54 ASP B O 1
ATOM 1445 N N . ALA B 1 55 ? -11.188 14.25 5.867 1 98.19 55 ALA B N 1
ATOM 1446 C CA . ALA B 1 55 ? -11.781 15.258 4.996 1 98.19 55 ALA B CA 1
ATOM 1447 C C . ALA B 1 55 ? -10.797 15.703 3.918 1 98.19 55 ALA B C 1
ATOM 1449 O O . ALA B 1 55 ? -11.18 15.875 2.758 1 98.19 55 ALA B O 1
ATOM 1450 N N . PHE B 1 56 ? -9.57 15.922 4.312 1 98.56 56 PHE B N 1
ATOM 1451 C CA . PHE B 1 56 ? -8.539 16.359 3.383 1 98.56 56 PHE B CA 1
ATOM 1452 C C . PHE B 1 56 ? -8.352 15.344 2.264 1 98.56 56 PHE B C 1
ATOM 1454 O O . PHE B 1 56 ? -8.195 15.719 1.1 1 98.56 56 PHE B O 1
ATOM 1461 N N . PHE B 1 57 ? -8.32 13.992 2.629 1 98.5 57 PHE B N 1
ATOM 1462 C CA . PHE B 1 57 ? -8.172 12.93 1.642 1 98.5 57 PHE B CA 1
ATOM 1463 C C . PHE B 1 57 ? -9.344 12.93 0.666 1 98.5 57 PHE B C 1
ATOM 1465 O O . PHE B 1 57 ? -9.156 12.719 -0.534 1 98.5 57 PHE B O 1
ATOM 1472 N N . ARG B 1 58 ? -10.523 13.148 1.157 1 97.75 58 ARG B N 1
ATOM 1473 C CA . ARG B 1 58 ? -11.695 13.219 0.291 1 97.75 58 ARG B CA 1
ATOM 1474 C C . ARG B 1 58 ? -11.609 14.414 -0.652 1 97.75 58 ARG B C 1
ATOM 1476 O O . ARG B 1 58 ? -11.828 14.273 -1.857 1 97.75 58 ARG B O 1
ATOM 1483 N N . ASP B 1 59 ? -11.258 15.555 -0.136 1 97.31 59 ASP B N 1
ATOM 1484 C CA . ASP B 1 59 ? -11.18 16.797 -0.909 1 97.31 59 ASP B CA 1
ATOM 1485 C C . ASP B 1 59 ? -10.117 16.688 -2.004 1 97.31 59 ASP B C 1
ATOM 1487 O O . ASP B 1 59 ? -10.289 17.234 -3.098 1 97.31 59 ASP B O 1
ATOM 1491 N N . ALA B 1 60 ? -9.039 16.047 -1.679 1 97.06 60 ALA B N 1
ATOM 1492 C CA . ALA B 1 60 ? -7.91 15.93 -2.602 1 97.06 60 ALA B CA 1
ATOM 1493 C C . ALA B 1 60 ? -8.047 14.688 -3.484 1 97.06 60 ALA B C 1
ATOM 1495 O O . ALA B 1 60 ? -7.121 14.352 -4.23 1 97.06 60 ALA B O 1
ATOM 1496 N N . LEU B 1 61 ? -9.18 13.844 -3.312 1 96.5 61 LEU B N 1
ATOM 1497 C CA . LEU B 1 61 ? -9.477 12.648 -4.098 1 96.5 61 LEU B CA 1
ATOM 1498 C C . LEU B 1 61 ? -8.422 11.57 -3.873 1 96.5 61 LEU B C 1
ATOM 1500 O O . LEU B 1 61 ? -7.992 10.914 -4.82 1 96.5 61 LEU B O 1
ATOM 1504 N N . LEU B 1 62 ? -7.961 11.508 -2.623 1 97.06 62 LEU B N 1
ATOM 1505 C CA . LEU B 1 62 ? -6.938 10.539 -2.256 1 97.06 62 LEU B CA 1
ATOM 1506 C C . LEU B 1 62 ? -7.562 9.297 -1.62 1 97.06 62 LEU B C 1
ATOM 1508 O O . LEU B 1 62 ? -6.871 8.312 -1.367 1 97.06 62 LEU B O 1
ATOM 1512 N N . ASP B 1 63 ? -8.844 9.336 -1.376 1 94.25 63 ASP B N 1
ATOM 1513 C CA . ASP B 1 63 ? -9.523 8.258 -0.652 1 94.25 63 ASP B CA 1
ATOM 1514 C C . ASP B 1 63 ? -9.836 7.09 -1.578 1 94.25 63 ASP B C 1
ATOM 1516 O O . ASP B 1 63 ? -10.984 6.629 -1.637 1 94.25 63 ASP B O 1
ATOM 1520 N N . ASN B 1 64 ? -8.945 6.586 -2.254 1 95.56 64 ASN B N 1
ATOM 1521 C CA . ASN B 1 64 ? -8.938 5.418 -3.129 1 95.56 64 ASN B CA 1
ATOM 1522 C C . ASN B 1 64 ? -7.578 4.73 -3.145 1 95.56 64 ASN B C 1
ATOM 1524 O O . ASN B 1 64 ? -6.598 5.277 -2.635 1 95.56 64 ASN B O 1
ATOM 1528 N N . PRO B 1 65 ? -7.504 3.662 -3.682 1 95.62 65 PRO B N 1
ATOM 1529 C CA . PRO B 1 65 ? -6.25 2.908 -3.615 1 95.62 65 PRO B CA 1
ATOM 1530 C C . PRO B 1 65 ? -5.086 3.648 -4.266 1 95.62 65 PRO B C 1
ATOM 1532 O O . PRO B 1 65 ? -3.963 3.615 -3.752 1 95.62 65 PRO B O 1
ATOM 1535 N N . ALA B 1 66 ? -5.332 4.277 -5.344 1 95.75 66 ALA B N 1
ATOM 1536 C CA . ALA B 1 66 ? -4.273 5.012 -6.027 1 95.75 66 ALA B CA 1
ATOM 1537 C C . ALA B 1 66 ? -3.756 6.16 -5.164 1 95.75 66 ALA B C 1
ATOM 1539 O O . ALA B 1 66 ? -2.545 6.375 -5.07 1 95.75 66 ALA B O 1
ATOM 1540 N N . GLY B 1 67 ? -4.648 6.914 -4.629 1 97.31 67 GLY B N 1
ATOM 1541 C CA . GLY B 1 67 ? -4.27 7.977 -3.713 1 97.31 67 GLY B CA 1
ATOM 1542 C C . GLY B 1 67 ? -3.508 7.477 -2.5 1 97.31 67 GLY B C 1
ATOM 1543 O O . GLY B 1 67 ? -2.516 8.086 -2.09 1 97.31 67 GLY B O 1
ATOM 1544 N N . SER B 1 68 ? -3.975 6.375 -1.924 1 97.62 68 SER B N 1
ATOM 1545 C CA . SER B 1 68 ? -3.297 5.762 -0.784 1 97.62 68 SER B CA 1
ATOM 1546 C C . SER B 1 68 ? -1.873 5.352 -1.141 1 97.62 68 SER B C 1
ATOM 1548 O O . SER B 1 68 ? -0.942 5.582 -0.366 1 97.62 68 SER B O 1
ATOM 1550 N N . CYS B 1 69 ? -1.723 4.844 -2.285 1 97.25 69 CYS B N 1
ATOM 1551 C CA . CYS B 1 69 ? -0.407 4.395 -2.725 1 97.25 69 CYS B CA 1
ATOM 1552 C C . CYS B 1 69 ? 0.525 5.578 -2.957 1 97.25 69 CYS B C 1
ATOM 1554 O O . CYS B 1 69 ? 1.729 5.48 -2.713 1 97.25 69 CYS B O 1
ATOM 1556 N N . LEU B 1 70 ? 0.016 6.637 -3.48 1 97.31 70 LEU B N 1
ATOM 1557 C CA . LEU B 1 70 ? 0.818 7.844 -3.633 1 97.31 70 LEU B CA 1
ATOM 1558 C C . LEU B 1 70 ? 1.412 8.273 -2.295 1 97.31 70 LEU B C 1
ATOM 1560 O O . LEU B 1 70 ? 2.611 8.547 -2.201 1 97.31 70 LEU B O 1
ATOM 1564 N N . ILE B 1 71 ? 0.575 8.297 -1.308 1 98 71 ILE B N 1
ATOM 1565 C CA . ILE B 1 71 ? 0.973 8.727 0.029 1 98 71 ILE B CA 1
ATOM 1566 C C . ILE B 1 71 ? 1.961 7.723 0.618 1 98 71 ILE B C 1
ATOM 1568 O O . ILE B 1 71 ? 3.008 8.109 1.146 1 98 71 ILE B O 1
ATOM 1572 N N . LEU B 1 72 ? 1.662 6.492 0.533 1 97.06 72 LEU B N 1
ATOM 1573 C CA . LEU B 1 72 ? 2.443 5.445 1.18 1 97.06 72 LEU B CA 1
ATOM 1574 C C . LEU B 1 72 ? 3.807 5.293 0.513 1 97.06 72 LEU B C 1
ATOM 1576 O O . LEU B 1 72 ? 4.805 5.016 1.184 1 97.06 72 LEU B O 1
ATOM 1580 N N . GLN B 1 73 ? 3.865 5.488 -0.769 1 97.25 73 GLN B N 1
ATOM 1581 C CA . GLN B 1 73 ? 5.156 5.461 -1.453 1 97.25 73 GLN B CA 1
ATOM 1582 C C . GLN B 1 73 ? 6.047 6.609 -0.991 1 97.25 73 GLN B C 1
ATOM 1584 O O . GLN B 1 73 ? 7.254 6.426 -0.805 1 97.25 73 GLN B O 1
ATOM 1589 N N . ALA B 1 74 ? 5.469 7.754 -0.833 1 97.12 74 ALA B N 1
ATOM 1590 C CA . ALA B 1 74 ? 6.219 8.93 -0.398 1 97.12 74 ALA B CA 1
ATOM 1591 C C . ALA B 1 74 ? 6.754 8.75 1.018 1 97.12 74 ALA B C 1
ATOM 1593 O O . ALA B 1 74 ? 7.785 9.32 1.377 1 97.12 74 ALA B O 1
ATOM 1594 N N . LEU B 1 75 ? 6.07 7.895 1.757 1 96.56 75 LEU B N 1
ATOM 1595 C CA . LEU B 1 75 ? 6.41 7.727 3.166 1 96.56 75 LEU B CA 1
ATOM 1596 C C . LEU B 1 75 ? 6.969 6.332 3.428 1 96.56 75 LEU B C 1
ATOM 1598 O O . LEU B 1 75 ? 6.844 5.809 4.539 1 96.56 75 LEU B O 1
ATOM 1602 N N . ALA B 1 76 ? 7.5 5.762 2.467 1 95.62 76 ALA B N 1
ATOM 1603 C CA . ALA B 1 76 ? 7.926 4.367 2.498 1 95.62 76 ALA B CA 1
ATOM 1604 C C . ALA B 1 76 ? 8.992 4.141 3.568 1 95.62 76 ALA B C 1
ATOM 1606 O O . ALA B 1 76 ? 9.102 3.049 4.129 1 95.62 76 ALA B O 1
ATOM 1607 N N . ASN B 1 77 ? 9.719 5.156 3.926 1 94 77 ASN B N 1
ATOM 1608 C CA . ASN B 1 77 ? 10.82 5.012 4.871 1 94 77 ASN B CA 1
ATOM 1609 C C . ASN B 1 77 ? 10.367 5.277 6.305 1 94 77 ASN B C 1
ATOM 1611 O O . ASN B 1 77 ? 11.141 5.09 7.25 1 94 77 ASN B O 1
ATOM 1615 N N . GLN B 1 78 ? 9.094 5.625 6.418 1 92.38 78 GLN B N 1
ATOM 1616 C CA . GLN B 1 78 ? 8.562 5.863 7.754 1 92.38 78 GLN B CA 1
ATOM 1617 C C . GLN B 1 78 ? 8.203 4.551 8.445 1 92.38 78 GLN B C 1
ATOM 1619 O O . GLN B 1 78 ? 7.805 3.586 7.789 1 92.38 78 GLN B O 1
ATOM 1624 N N . TYR B 1 79 ? 8.359 4.613 9.75 1 88.44 79 TYR B N 1
ATOM 1625 C CA . TYR B 1 79 ? 7.984 3.441 10.531 1 88.44 79 TYR B CA 1
ATOM 1626 C C . TYR B 1 79 ? 6.5 3.473 10.883 1 88.44 79 TYR B C 1
ATOM 1628 O O . TYR B 1 79 ? 5.93 4.543 11.102 1 88.44 79 TYR B O 1
ATOM 1636 N N . ILE B 1 80 ? 5.961 2.377 10.711 1 79.19 80 ILE B N 1
ATOM 1637 C CA . ILE B 1 80 ? 4.527 2.287 10.961 1 79.19 80 ILE B CA 1
ATOM 1638 C C . ILE B 1 80 ? 4.285 1.936 12.43 1 79.19 80 ILE B C 1
ATOM 1640 O O . ILE B 1 80 ? 5.066 1.194 13.031 1 79.19 80 ILE B O 1
ATOM 1644 N N . ASN B 1 81 ? 3.27 2.566 12.852 1 68.19 81 ASN B N 1
ATOM 1645 C CA . ASN B 1 81 ? 2.764 2.146 14.156 1 68.19 81 ASN B CA 1
ATOM 1646 C C . ASN B 1 81 ? 2.006 0.826 14.062 1 68.19 81 ASN B C 1
ATOM 1648 O O . ASN B 1 81 ? 1.681 0.366 12.969 1 68.19 81 ASN B O 1
ATOM 1652 N N . ASP B 1 82 ? 1.772 0.286 15.055 1 64 82 ASP B N 1
ATOM 1653 C CA . ASP B 1 82 ? 1.066 -0.983 15.203 1 64 82 ASP B CA 1
ATOM 1654 C C . ASP B 1 82 ? -0.328 -0.91 14.578 1 64 82 ASP B C 1
ATOM 1656 O O . ASP B 1 82 ? -1.142 -0.068 14.969 1 64 82 ASP B O 1
ATOM 1660 N N . PHE B 1 83 ? -0.437 -1.666 13.461 1 64.25 83 PHE B N 1
ATOM 1661 C CA . PHE B 1 83 ? -1.743 -1.744 12.82 1 64.25 83 PHE B CA 1
ATOM 1662 C C . PHE B 1 83 ? -2.539 -2.93 13.352 1 64.25 83 PHE B C 1
ATOM 1664 O O . PHE B 1 83 ? -3.467 -3.406 12.695 1 64.25 83 PHE B O 1
ATOM 1671 N N . SER B 1 84 ? -2.16 -3.309 14.336 1 59.03 84 SER B N 1
ATOM 1672 C CA . SER B 1 84 ? -2.807 -4.477 14.93 1 59.03 84 SER B CA 1
ATOM 1673 C C . SER B 1 84 ? -4.285 -4.219 15.188 1 59.03 84 SER B C 1
ATOM 1675 O O . SER B 1 84 ? -5.07 -5.16 15.336 1 59.03 84 SER B O 1
ATOM 1677 N N . ASN B 1 85 ? -4.523 -3.053 15.109 1 57.38 85 ASN B N 1
ATOM 1678 C CA . ASN B 1 85 ? -5.898 -2.752 15.508 1 57.38 85 ASN B CA 1
ATOM 1679 C C . ASN B 1 85 ? -6.859 -2.879 14.328 1 57.38 85 ASN B C 1
ATOM 1681 O O . ASN B 1 85 ? -8.055 -2.594 14.469 1 57.38 85 ASN B O 1
ATOM 1685 N N . ILE B 1 86 ? -6.273 -3.096 13.32 1 60.94 86 ILE B N 1
ATOM 1686 C CA . ILE B 1 86 ? -7.211 -3.271 12.219 1 60.94 86 ILE B CA 1
ATOM 1687 C C . ILE B 1 86 ? -7.926 -4.613 12.352 1 60.94 86 ILE B C 1
ATOM 1689 O O . ILE B 1 86 ? -7.305 -5.672 12.227 1 60.94 86 ILE B O 1
ATOM 1693 N N . ALA B 1 87 ? -8.969 -4.531 13.109 1 56.25 87 ALA B N 1
ATOM 1694 C CA . ALA B 1 87 ? -9.797 -5.691 13.43 1 56.25 87 ALA B CA 1
ATOM 1695 C C . ALA B 1 87 ? -10.695 -6.066 12.25 1 56.25 87 ALA B C 1
ATOM 1697 O O . ALA B 1 87 ? -11.211 -5.188 11.555 1 56.25 87 ALA B O 1
ATOM 1698 N N . GLY B 1 88 ? -10.625 -7.418 11.992 1 63.62 88 GLY B N 1
ATOM 1699 C CA . GLY B 1 88 ? -11.625 -8 11.117 1 63.62 88 GLY B CA 1
ATOM 1700 C C . GLY B 1 88 ? -11.117 -8.242 9.711 1 63.62 88 GLY B C 1
ATOM 1701 O O . GLY B 1 88 ? -9.938 -8.047 9.43 1 63.62 88 GLY B O 1
ATOM 1702 N N . ARG B 1 89 ? -12.086 -8.656 9.023 1 73.75 89 ARG B N 1
ATOM 1703 C CA . ARG B 1 89 ? -11.852 -8.93 7.609 1 73.75 89 ARG B CA 1
ATOM 1704 C C . ARG B 1 89 ? -11.922 -7.652 6.781 1 73.75 89 ARG B C 1
ATOM 1706 O O . ARG B 1 89 ? -12.969 -6.996 6.734 1 73.75 89 ARG B O 1
ATOM 1713 N N . VAL B 1 90 ? -10.836 -7.203 6.348 1 86.69 90 VAL B N 1
ATOM 1714 C CA . VAL B 1 90 ? -10.789 -5.988 5.543 1 86.69 90 VAL B CA 1
ATOM 1715 C C . VAL B 1 90 ? -10.164 -6.289 4.184 1 86.69 90 VAL B C 1
ATOM 1717 O O . VAL B 1 90 ? -9.445 -7.281 4.031 1 86.69 90 VAL B O 1
ATOM 1720 N N . THR B 1 91 ? -10.602 -5.418 3.193 1 92.62 91 THR B N 1
ATOM 1721 C CA . THR B 1 91 ? -10 -5.551 1.869 1 92.62 91 THR B CA 1
ATOM 1722 C C . THR B 1 91 ? -8.625 -4.902 1.834 1 92.62 91 THR B C 1
ATOM 1724 O O . THR B 1 91 ? -8.289 -4.094 2.705 1 92.62 91 THR B O 1
ATOM 1727 N N . VAL B 1 92 ? -7.887 -5.223 0.866 1 93.62 92 VAL B N 1
ATOM 1728 C CA . VAL B 1 92 ? -6.578 -4.613 0.63 1 93.62 92 VAL B CA 1
ATOM 1729 C C . VAL B 1 92 ? -6.73 -3.1 0.5 1 93.62 92 VAL B C 1
ATOM 1731 O O . VAL B 1 92 ? -5.961 -2.34 1.092 1 93.62 92 VAL B O 1
ATOM 1734 N N . GLY B 1 93 ? -7.684 -2.701 -0.312 1 94.25 93 GLY B N 1
ATOM 1735 C CA . GLY B 1 93 ? -7.934 -1.28 -0.5 1 94.25 93 GLY B CA 1
ATOM 1736 C C . GLY B 1 93 ? -8.219 -0.548 0.798 1 94.25 93 GLY B C 1
ATOM 1737 O O . GLY B 1 93 ? -7.699 0.546 1.027 1 94.25 93 GLY B O 1
ATOM 1738 N N . GLU B 1 94 ? -9.031 -1.122 1.633 1 92.5 94 GLU B N 1
ATOM 1739 C CA . GLU B 1 94 ? -9.359 -0.526 2.924 1 92.5 94 GLU B CA 1
ATOM 1740 C C . GLU B 1 94 ? -8.125 -0.43 3.818 1 92.5 94 GLU B C 1
ATOM 1742 O O . GLU B 1 94 ? -7.941 0.563 4.527 1 92.5 94 GLU B O 1
ATOM 1747 N N . MET B 1 95 ? -7.328 -1.464 3.779 1 91.75 95 MET B N 1
ATOM 1748 C CA . MET B 1 95 ? -6.102 -1.471 4.57 1 91.75 95 MET B CA 1
ATOM 1749 C C . MET B 1 95 ? -5.141 -0.387 4.094 1 91.75 95 MET B C 1
ATOM 1751 O O . MET B 1 95 ? -4.531 0.312 4.906 1 91.75 95 MET B O 1
ATOM 1755 N N . LEU B 1 96 ? -4.996 -0.293 2.822 1 94.12 96 LEU B N 1
ATOM 1756 C CA . LEU B 1 96 ? -4.137 0.74 2.252 1 94.12 96 LEU B CA 1
ATOM 1757 C C . LEU B 1 96 ? -4.594 2.127 2.691 1 94.12 96 LEU B C 1
ATOM 1759 O O . LEU B 1 96 ? -3.77 2.975 3.039 1 94.12 96 LEU B O 1
ATOM 1763 N N . GLN B 1 97 ? -5.879 2.33 2.637 1 94.62 97 GLN B N 1
ATOM 1764 C CA . GLN B 1 97 ? -6.43 3.633 2.996 1 94.62 97 GLN B CA 1
ATOM 1765 C C . GLN B 1 97 ? -6.164 3.959 4.461 1 94.62 97 GLN B C 1
ATOM 1767 O O . GLN B 1 97 ? -5.777 5.082 4.797 1 94.62 97 GLN B O 1
ATOM 1772 N N . GLU B 1 98 ? -6.367 3.008 5.27 1 91.94 98 GLU B N 1
ATOM 1773 C CA . GLU B 1 98 ? -6.133 3.215 6.695 1 91.94 98 GLU B CA 1
ATOM 1774 C C . GLU B 1 98 ? -4.66 3.488 6.984 1 91.94 98 GLU B C 1
ATOM 1776 O O . GLU B 1 98 ? -4.332 4.375 7.773 1 91.94 98 GLU B O 1
ATOM 1781 N N . MET B 1 99 ? -3.828 2.732 6.395 1 92.25 99 MET B N 1
ATOM 1782 C CA . MET B 1 99 ? -2.391 2.92 6.566 1 92.25 99 MET B CA 1
ATOM 1783 C C . MET B 1 99 ? -1.962 4.305 6.094 1 92.25 99 MET B C 1
ATOM 1785 O O . MET B 1 99 ? -1.153 4.965 6.75 1 92.25 99 MET B O 1
ATOM 1789 N N . ALA B 1 100 ? -2.473 4.684 4.941 1 95.88 100 ALA B N 1
ATOM 1790 C CA . ALA B 1 100 ? -2.121 5.98 4.375 1 95.88 100 ALA B CA 1
ATOM 1791 C C . ALA B 1 100 ? -2.553 7.117 5.297 1 95.88 100 ALA B C 1
ATOM 1793 O O . ALA B 1 100 ? -1.768 8.023 5.586 1 95.88 100 ALA B O 1
ATOM 1794 N N . LYS B 1 101 ? -3.785 7.047 5.727 1 95.62 101 LYS B N 1
ATOM 1795 C CA . LYS B 1 101 ? -4.324 8.094 6.59 1 95.62 101 LYS B CA 1
ATOM 1796 C C . LYS B 1 101 ? -3.545 8.18 7.898 1 95.62 101 LYS B C 1
ATOM 1798 O O . LYS B 1 101 ? -3.207 9.273 8.359 1 95.62 101 LYS B O 1
ATOM 1803 N N . GLN B 1 102 ? -3.229 7.074 8.445 1 93.31 102 GLN B N 1
ATOM 1804 C CA . GLN B 1 102 ? -2.523 7.055 9.727 1 93.31 102 GLN B CA 1
ATOM 1805 C C . GLN B 1 102 ? -1.1 7.582 9.578 1 93.31 102 GLN B C 1
ATOM 1807 O O . GLN B 1 102 ? -0.622 8.344 10.422 1 93.31 102 GLN B O 1
ATOM 1812 N N . THR B 1 103 ? -0.433 7.133 8.578 1 95.31 103 THR B N 1
ATOM 1813 C CA . THR B 1 103 ? 0.944 7.559 8.367 1 95.31 103 THR B CA 1
ATOM 1814 C C . THR B 1 103 ? 1.001 9.047 8.016 1 95.31 103 THR B C 1
ATOM 1816 O O . THR B 1 103 ? 1.897 9.758 8.477 1 95.31 103 THR B O 1
ATOM 1819 N N . PHE B 1 104 ? 0.072 9.453 7.242 1 97.19 104 PHE B N 1
ATOM 1820 C CA . PHE B 1 104 ? -0.001 10.859 6.883 1 97.19 104 PHE B CA 1
ATOM 1821 C C . PHE B 1 104 ? -0.307 11.719 8.109 1 97.19 104 PHE B C 1
ATOM 1823 O O . PHE B 1 104 ? 0.27 12.789 8.281 1 97.19 104 PHE B O 1
ATOM 1830 N N . ALA B 1 105 ? -1.227 11.266 8.891 1 96.88 105 ALA B N 1
ATOM 1831 C CA . ALA B 1 105 ? -1.604 11.992 10.102 1 96.88 105 ALA B CA 1
ATOM 1832 C C . ALA B 1 105 ? -0.399 12.203 11.016 1 96.88 105 ALA B C 1
ATOM 1834 O O . ALA B 1 105 ? -0.229 13.273 11.602 1 96.88 105 ALA B O 1
ATOM 1835 N N . ALA B 1 106 ? 0.371 11.188 11.125 1 95.44 106 ALA B N 1
ATOM 1836 C CA . ALA B 1 106 ? 1.562 11.281 11.961 1 95.44 106 ALA B CA 1
ATOM 1837 C C . ALA B 1 106 ? 2.533 12.328 11.422 1 95.44 106 ALA B C 1
ATOM 1839 O O . ALA B 1 106 ? 3.094 13.117 12.188 1 95.44 106 ALA B O 1
ATOM 1840 N N . LEU B 1 107 ? 2.711 12.328 10.18 1 97.12 107 LEU B N 1
ATOM 1841 C CA . LEU B 1 107 ? 3.594 13.312 9.555 1 97.12 107 LEU B CA 1
ATOM 1842 C C . LEU B 1 107 ? 3.02 14.719 9.68 1 97.12 107 LEU B C 1
ATOM 1844 O O . LEU B 1 107 ? 3.748 15.672 9.969 1 97.12 107 LEU B O 1
ATOM 1848 N N . LEU B 1 108 ? 1.753 14.812 9.398 1 98.31 108 LEU B N 1
ATOM 1849 C CA . LEU B 1 108 ? 1.083 16.109 9.492 1 98.31 108 LEU B CA 1
ATOM 1850 C C . LEU B 1 108 ? 1.204 16.672 10.898 1 98.31 108 LEU B C 1
ATOM 1852 O O . LEU B 1 108 ? 1.446 17.875 11.07 1 98.31 108 LEU B O 1
ATOM 1856 N N . HIS B 1 109 ? 0.971 15.812 11.883 1 98.06 109 HIS B N 1
ATOM 1857 C CA . HIS B 1 109 ? 1.128 16.219 13.273 1 98.06 109 HIS B CA 1
ATOM 1858 C C . HIS B 1 109 ? 2.502 16.828 13.516 1 98.06 109 HIS B C 1
ATOM 1860 O O . HIS B 1 109 ? 2.604 17.953 14.031 1 98.06 109 HIS B O 1
ATOM 1866 N N . ARG B 1 110 ? 3.508 16.156 13.117 1 97.5 110 ARG B N 1
ATOM 1867 C CA . ARG B 1 110 ? 4.883 16.594 13.344 1 97.5 110 ARG B CA 1
ATOM 1868 C C . ARG B 1 110 ? 5.18 17.891 12.602 1 97.5 110 ARG B C 1
ATOM 1870 O O . ARG B 1 110 ? 5.785 18.812 13.156 1 97.5 110 ARG B O 1
ATOM 1877 N N . LYS B 1 111 ? 4.805 17.984 11.398 1 98.19 111 LYS B N 1
ATOM 1878 C CA . LYS B 1 111 ? 5.098 19.156 10.57 1 98.19 111 LYS B CA 1
ATOM 1879 C C . LYS B 1 111 ? 4.316 20.375 11.055 1 98.19 111 LYS B C 1
ATOM 1881 O O . LYS B 1 111 ? 4.805 21.5 10.953 1 98.19 111 LYS B O 1
ATOM 1886 N N . THR B 1 112 ? 3.137 20.125 11.492 1 98.56 112 THR B N 1
ATOM 1887 C CA . THR B 1 112 ? 2.34 21.234 12.023 1 98.56 112 THR B CA 1
ATOM 1888 C C . THR B 1 112 ? 2.941 21.75 13.328 1 98.56 112 THR B C 1
ATOM 1890 O O . THR B 1 112 ? 2.998 22.969 13.547 1 98.56 112 THR B O 1
ATOM 1893 N N . GLU B 1 113 ? 3.332 20.797 14.141 1 98.06 113 GLU B N 1
ATOM 1894 C CA . GLU B 1 113 ? 4.012 21.188 15.367 1 98.06 113 GLU B CA 1
ATOM 1895 C C . GLU B 1 113 ? 5.223 22.062 15.07 1 98.06 113 GLU B C 1
ATOM 1897 O O . GLU B 1 113 ? 5.406 23.125 15.695 1 98.06 113 GLU B O 1
ATOM 1902 N N . GLU B 1 114 ? 6.02 21.656 14.172 1 97.44 114 GLU B N 1
ATOM 1903 C CA . GLU B 1 114 ? 7.203 22.406 13.766 1 97.44 114 GLU B CA 1
ATOM 1904 C C . GLU B 1 114 ? 6.82 23.797 13.242 1 97.44 114 GLU B C 1
ATOM 1906 O O . GLU B 1 114 ? 7.484 24.781 13.555 1 97.44 114 GLU B O 1
ATOM 1911 N N . ALA B 1 115 ? 5.836 23.844 12.461 1 96.38 115 ALA B N 1
ATOM 1912 C CA . ALA B 1 115 ? 5.387 25.094 11.859 1 96.38 115 ALA B CA 1
ATOM 1913 C C . ALA B 1 115 ? 4.918 26.078 12.93 1 96.38 115 ALA B C 1
ATOM 1915 O O . ALA B 1 115 ? 5.258 27.266 12.883 1 96.38 115 ALA B O 1
ATOM 1916 N N . LEU B 1 116 ? 4.152 25.594 13.859 1 97.06 116 LEU B N 1
ATOM 1917 C CA . LEU B 1 116 ? 3.637 26.453 14.93 1 97.06 116 LEU B CA 1
ATOM 1918 C C . LEU B 1 116 ? 4.766 26.953 15.82 1 97.06 116 LEU B C 1
ATOM 1920 O O . LEU B 1 116 ? 4.762 28.109 16.25 1 97.06 116 LEU B O 1
ATOM 1924 N N . GLU B 1 117 ? 5.707 26.047 16.062 1 96.56 117 GLU B N 1
ATOM 1925 C CA . GLU B 1 117 ? 6.871 26.453 16.859 1 96.56 117 GLU B CA 1
ATOM 1926 C C . GLU B 1 117 ? 7.645 27.578 16.172 1 96.56 117 GLU B C 1
ATOM 1928 O O . GLU B 1 117 ? 8.078 28.516 16.828 1 96.56 117 GLU B O 1
ATOM 1933 N N . GLN B 1 118 ? 7.781 27.406 14.922 1 94.06 118 GLN B N 1
ATOM 1934 C CA . GLN B 1 118 ? 8.516 28.406 14.156 1 94.06 118 GLN B CA 1
ATOM 1935 C C . GLN B 1 118 ? 7.777 29.734 14.148 1 94.06 118 GLN B C 1
ATOM 1937 O O . GLN B 1 118 ? 8.398 30.797 14.266 1 94.06 118 GLN B O 1
ATOM 1942 N N . LEU B 1 119 ? 6.531 29.703 14.031 1 90.56 119 LEU B N 1
ATOM 1943 C CA . LEU B 1 119 ? 5.715 30.906 14.031 1 90.56 119 LEU B CA 1
ATOM 1944 C C . LEU B 1 119 ? 5.793 31.609 15.383 1 90.56 119 LEU B C 1
ATOM 1946 O O . LEU B 1 119 ? 5.883 32.844 15.438 1 90.56 119 LEU B O 1
ATOM 1950 N N . LEU B 1 120 ? 5.75 30.812 16.422 1 91.94 120 LEU B N 1
ATOM 1951 C CA . LEU B 1 120 ? 5.801 31.359 17.766 1 91.94 120 LEU B CA 1
ATOM 1952 C C . LEU B 1 120 ? 7.18 31.938 18.062 1 91.94 120 LEU B C 1
ATOM 1954 O O . LEU B 1 120 ? 7.297 32.938 18.781 1 91.94 120 LEU B O 1
ATOM 1958 N N . ALA B 1 121 ? 8.141 31.359 17.516 1 90.06 121 ALA B N 1
ATOM 1959 C CA . ALA B 1 121 ? 9.5 31.859 17.719 1 90.06 121 ALA B CA 1
ATOM 1960 C C . ALA B 1 121 ? 9.719 33.188 16.969 1 90.06 121 ALA B C 1
ATOM 1962 O O . ALA B 1 121 ? 10.414 34.062 17.469 1 90.06 121 ALA B O 1
ATOM 1963 N N . PHE B 1 122 ? 9.211 33.281 15.852 1 83.62 122 PHE B N 1
ATOM 1964 C CA . PHE B 1 122 ? 9.391 34.5 15.055 1 83.62 122 PHE B CA 1
ATOM 1965 C C . PHE B 1 122 ? 8.375 35.562 15.445 1 83.62 122 PHE B C 1
ATOM 1967 O O . PHE B 1 122 ? 8.602 36.75 15.227 1 83.62 122 PHE B O 1
ATOM 1974 N N . GLY B 1 123 ? 7.129 35.188 15.75 1 66.88 123 GLY B N 1
ATOM 1975 C CA . GLY B 1 123 ? 6.098 36.156 16.094 1 66.88 123 GLY B CA 1
ATOM 1976 C C . GLY B 1 123 ? 6.148 36.594 17.547 1 66.88 123 GLY B C 1
ATOM 1977 O O . GLY B 1 123 ? 5.34 37.406 17.984 1 66.88 123 GLY B O 1
ATOM 1978 N N . GLY B 1 124 ? 6.734 35.906 18.562 1 50.12 124 GLY B N 1
ATOM 1979 C CA . GLY B 1 124 ? 6.848 36.375 19.938 1 50.12 124 GLY B CA 1
ATOM 1980 C C . GLY B 1 124 ? 7.25 37.844 20.047 1 50.12 124 GLY B C 1
ATOM 1981 O O . GLY B 1 124 ? 7.488 38.344 21.141 1 50.12 124 GLY B O 1
ATOM 1982 N N . GLU B 1 125 ? 7.438 38.688 19 1 40.28 125 GLU B N 1
ATOM 1983 C CA . GLU B 1 125 ? 7.43 40.062 19.5 1 40.28 125 GLU B CA 1
ATOM 1984 C C . GLU B 1 125 ? 6.004 40.594 19.688 1 40.28 125 GLU B C 1
ATOM 1986 O O . GLU B 1 125 ? 5.098 40.188 18.953 1 40.28 125 GLU B O 1
#

Secondary structure (DSSP, 8-state):
--HHHHHHHHHHHHHHHHHHHHHHHHHTTSHHHHHHHHHH-TTSTTT-HHHHHHHHHHHTT-SSHHHHHHHHHHTTTSBPP--TT--S--BHHHHHHHHHHHHHHHHHHHHHHHHHHHHHHHH--/--HHHHHHHHHHHHHHHHHHHHHHHHHTTSHHHHHHHHHH-TTSTTT-HHHHHHHHHHHTT-SSHHHHHHHHHHTTTSBPP--TT--S--BHHHHHHHHHHHHHHHHHHHHHHHHHHHHHHHH--